Protein AF-A0AA46V1D2-F1 (afdb_monomer)

Radius of gyration: 18.8 Å; Cα contacts (8 Å, |Δi|>4): 346; chains: 1; bounding box: 54×49×56 Å

Sequence (210 aa):
MRVHHLNCGSLRKIPPLGGERPGGAEAGGLPDFPGARVHVHPAEYRAVTGPADPHHRHSLDRFLPAHRAHGPLLTPAVADGSAEWFGFPGMARVPGLACEVLLVPLPGHSAGPAGVAVRGGDGRWLLHAGGAYRYHGETERAPPSAHPAFAPVQPGAQTGAEAVRATRERLRALRRVHGDRVTVFSAHAPWEWARLTTPTPLPAPAHPGD

Nearest PDB structures (foldseek):
  3dhb-assembly1_A  TM=7.090E-01  e=2.270E-05  Bacillus thuringiensis serovar kurstaki
  4j5h-assembly1_A  TM=7.086E-01  e=2.413E-05  Bacillus thuringiensis
  5eht-assembly1_A  TM=7.008E-01  e=3.278E-05  Bacillus thuringiensis
  5eh9-assembly1_A  TM=6.524E-01  e=2.566E-05  Bacillus thuringiensis serovar kurstaki
  2btn-assembly1_A  TM=6.582E-01  e=6.833E-05  Bacillus thuringiensis

Structure (mmCIF, N/CA/C/O backbone):
data_AF-A0AA46V1D2-F1
#
_entry.id   AF-A0AA46V1D2-F1
#
loop_
_atom_site.group_PDB
_atom_site.id
_atom_site.type_symbol
_atom_site.label_atom_id
_atom_site.label_alt_id
_atom_site.label_comp_id
_atom_site.label_asym_id
_atom_site.label_entity_id
_atom_site.label_seq_id
_atom_site.pdbx_PDB_ins_code
_atom_site.Cartn_x
_atom_site.Cartn_y
_atom_site.Cartn_z
_atom_site.occupancy
_atom_site.B_iso_or_equiv
_atom_site.auth_seq_id
_atom_site.auth_comp_id
_atom_site.auth_asym_id
_atom_site.auth_atom_id
_atom_site.pdbx_PDB_model_num
ATOM 1 N N . MET A 1 1 ? -13.931 -10.199 -9.688 1.00 28.89 1 MET A N 1
ATOM 2 C CA . MET A 1 1 ? -13.084 -10.236 -8.474 1.00 28.89 1 MET A CA 1
ATOM 3 C C . MET A 1 1 ? -11.940 -9.244 -8.661 1.00 28.89 1 MET A C 1
ATOM 5 O O . MET A 1 1 ? -11.425 -9.169 -9.769 1.00 28.89 1 MET A O 1
ATOM 9 N N . ARG A 1 2 ? -11.620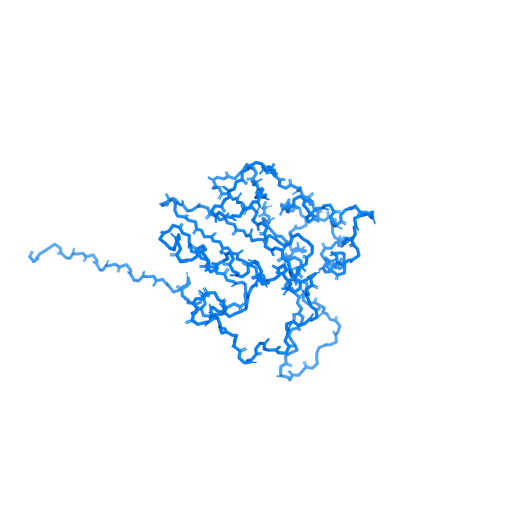 -8.407 -7.667 1.00 30.52 2 ARG A N 1
ATOM 10 C CA . ARG A 1 2 ? -10.623 -7.326 -7.787 1.00 30.52 2 ARG A CA 1
ATOM 11 C C . ARG A 1 2 ? -9.556 -7.542 -6.708 1.00 30.52 2 ARG A C 1
ATOM 13 O O . ARG A 1 2 ? -9.901 -7.626 -5.535 1.00 30.52 2 ARG A O 1
ATOM 20 N N . VAL A 1 3 ? -8.294 -7.693 -7.104 1.00 32.47 3 VAL A N 1
ATOM 21 C CA . VAL A 1 3 ? -7.159 -7.841 -6.179 1.00 32.47 3 VAL A CA 1
ATOM 22 C C . VAL A 1 3 ? -6.484 -6.482 -6.098 1.00 32.47 3 VAL A C 1
ATOM 24 O O . VAL A 1 3 ? -5.955 -5.981 -7.082 1.00 32.47 3 VAL A O 1
ATOM 27 N N . HIS A 1 4 ? -6.584 -5.831 -4.944 1.00 36.56 4 HIS A N 1
ATOM 28 C CA . HIS A 1 4 ? -6.368 -4.386 -4.850 1.00 36.56 4 HIS A CA 1
ATOM 29 C C . HIS A 1 4 ? -4.921 -3.952 -4.623 1.00 36.56 4 HIS A C 1
ATOM 31 O O . HIS A 1 4 ? -4.668 -2.751 -4.620 1.00 36.56 4 HIS A O 1
ATOM 37 N N . HIS A 1 5 ? -3.980 -4.882 -4.439 1.00 41.69 5 HIS A N 1
ATOM 38 C CA . HIS A 1 5 ? -2.586 -4.516 -4.229 1.00 41.69 5 HIS A CA 1
ATOM 39 C C . HIS A 1 5 ? -1.619 -5.671 -4.493 1.00 41.69 5 HIS A C 1
ATOM 41 O O . HIS A 1 5 ? -1.872 -6.813 -4.106 1.00 41.69 5 HIS A O 1
ATOM 47 N N . LEU A 1 6 ? -0.478 -5.334 -5.088 1.00 43.16 6 LEU A N 1
ATOM 48 C CA . LEU A 1 6 ? 0.678 -6.201 -5.269 1.00 43.16 6 LEU A CA 1
ATOM 49 C C . LEU A 1 6 ? 1.790 -5.644 -4.375 1.00 43.16 6 LEU A C 1
ATOM 51 O O . LEU A 1 6 ? 2.451 -4.682 -4.729 1.00 43.16 6 LEU A O 1
ATOM 55 N N . ASN A 1 7 ? 2.011 -6.226 -3.194 1.00 44.31 7 ASN A N 1
ATOM 56 C CA . ASN A 1 7 ? 3.231 -5.926 -2.442 1.00 44.31 7 ASN A CA 1
ATOM 57 C C . ASN A 1 7 ? 4.361 -6.811 -2.985 1.00 44.31 7 ASN A C 1
ATOM 59 O O . ASN A 1 7 ? 4.709 -7.829 -2.383 1.00 44.31 7 ASN A O 1
ATOM 63 N N . CYS A 1 8 ? 4.922 -6.435 -4.135 1.00 38.28 8 CYS A N 1
ATOM 64 C CA . CYS A 1 8 ? 6.006 -7.181 -4.783 1.00 38.28 8 CYS A CA 1
ATOM 65 C C . CYS A 1 8 ? 7.280 -7.244 -3.912 1.00 38.28 8 CYS A C 1
ATOM 67 O O . CYS A 1 8 ? 8.163 -8.064 -4.140 1.00 38.28 8 CYS A O 1
ATOM 69 N N . GLY A 1 9 ? 7.408 -6.387 -2.890 1.00 36.50 9 GLY A N 1
ATOM 70 C CA . GLY A 1 9 ? 8.624 -6.255 -2.084 1.00 36.50 9 GLY A CA 1
ATOM 71 C C . GLY A 1 9 ? 8.804 -7.283 -0.960 1.00 36.50 9 GLY A C 1
ATOM 72 O O . GLY A 1 9 ? 9.943 -7.521 -0.553 1.00 36.50 9 GLY A O 1
ATOM 73 N N . SER A 1 10 ? 7.725 -7.894 -0.466 1.00 38.94 10 SER A N 1
ATOM 74 C CA . SER A 1 10 ? 7.717 -8.564 0.848 1.00 38.94 10 SER A CA 1
ATOM 75 C C . SER A 1 10 ? 7.785 -10.096 0.832 1.00 38.94 10 SER A C 1
ATOM 77 O O . SER A 1 10 ? 7.870 -10.702 1.901 1.00 38.94 10 SER A O 1
ATOM 79 N N . LEU A 1 11 ? 7.770 -10.745 -0.333 1.00 36.56 11 LEU A N 1
ATOM 80 C CA . LEU A 1 11 ? 7.748 -12.207 -0.419 1.00 36.56 11 LEU A CA 1
ATOM 81 C C . LEU A 1 11 ? 9.155 -12.753 -0.673 1.00 36.56 11 LEU A C 1
ATOM 83 O O . LEU A 1 11 ? 9.611 -12.867 -1.808 1.00 36.56 11 LEU A O 1
ATOM 87 N N . ARG A 1 12 ? 9.860 -13.086 0.411 1.00 35.25 12 ARG A N 1
ATOM 88 C CA . ARG A 1 12 ? 11.036 -13.963 0.366 1.00 35.25 12 ARG A CA 1
ATOM 89 C C . ARG A 1 12 ? 10.782 -15.194 1.226 1.00 35.25 12 ARG A C 1
ATOM 91 O O . ARG A 1 12 ? 10.139 -15.106 2.268 1.00 35.25 12 ARG A O 1
ATOM 98 N N . LYS A 1 13 ? 11.330 -16.319 0.770 1.00 31.16 13 LYS A N 1
ATOM 99 C CA . LYS A 1 13 ? 11.338 -17.617 1.449 1.00 31.16 13 LYS A CA 1
ATOM 100 C C . LYS A 1 13 ? 11.923 -17.448 2.860 1.00 31.16 13 LYS A C 1
ATOM 102 O O . LYS A 1 13 ? 13.069 -17.021 2.990 1.00 31.16 13 LYS A O 1
ATOM 107 N N . ILE A 1 14 ? 11.159 -17.781 3.898 1.00 30.30 14 ILE A N 1
ATOM 108 C CA . ILE A 1 14 ? 11.729 -18.135 5.202 1.00 30.30 14 ILE A CA 1
ATOM 109 C C . ILE A 1 14 ? 12.032 -19.633 5.089 1.00 30.30 14 ILE A C 1
ATOM 111 O O . ILE A 1 14 ? 11.097 -20.396 4.841 1.00 30.30 14 ILE A O 1
ATOM 115 N N . PRO A 1 15 ? 13.300 -20.077 5.167 1.00 29.95 15 PRO A N 1
ATOM 116 C CA . PRO A 1 15 ? 13.594 -21.503 5.178 1.00 29.95 15 PRO A CA 1
ATOM 117 C C . PRO A 1 15 ? 12.858 -22.144 6.364 1.00 29.95 15 PRO A C 1
ATOM 119 O O . PRO A 1 15 ? 12.985 -21.628 7.479 1.00 29.95 15 PRO A O 1
ATOM 122 N N . PRO A 1 16 ? 12.078 -23.220 6.166 1.00 31.58 16 PRO A N 1
ATOM 123 C CA . PRO A 1 16 ? 11.542 -23.963 7.294 1.00 31.58 16 PRO A CA 1
ATOM 124 C C . PRO A 1 16 ? 12.708 -24.517 8.118 1.00 31.58 16 PRO A C 1
ATOM 126 O O . PRO A 1 16 ? 13.713 -24.976 7.570 1.00 31.58 16 PRO A O 1
ATOM 129 N N . LEU A 1 17 ? 12.577 -24.470 9.444 1.00 37.69 17 LEU A N 1
ATOM 130 C CA . LEU A 1 17 ? 13.450 -25.225 10.335 1.00 37.69 17 LEU A CA 1
ATOM 131 C C . LEU A 1 17 ? 13.136 -26.715 10.130 1.00 37.69 17 LEU A C 1
ATOM 133 O O . LEU A 1 17 ? 12.226 -27.252 10.752 1.00 37.69 17 LEU A O 1
ATOM 137 N N . GLY A 1 18 ? 13.876 -27.346 9.217 1.00 36.91 18 GLY A N 1
ATOM 138 C CA . GLY A 1 18 ? 13.834 -28.782 8.945 1.00 36.91 18 GLY A CA 1
ATOM 139 C C . GLY A 1 18 ? 12.990 -29.166 7.726 1.00 36.91 18 GLY A C 1
ATOM 140 O O . GLY A 1 18 ? 11.769 -29.040 7.735 1.00 36.91 18 GLY A O 1
ATOM 141 N N . GLY A 1 19 ? 13.657 -29.700 6.698 1.00 33.47 19 GLY A N 1
ATOM 142 C CA . GLY A 1 19 ? 13.034 -30.428 5.588 1.00 33.47 19 GLY A CA 1
ATOM 143 C C . GLY A 1 19 ? 13.110 -29.711 4.242 1.00 33.47 19 GLY A C 1
ATOM 144 O O . GLY A 1 19 ? 12.379 -28.756 3.979 1.00 33.47 19 GLY A O 1
ATOM 145 N N . GLU A 1 20 ? 13.987 -30.199 3.366 1.00 32.47 20 GLU A N 1
ATOM 146 C CA . GLU A 1 20 ? 14.084 -29.772 1.973 1.00 32.47 20 GLU A CA 1
ATOM 147 C C . GLU A 1 20 ? 12.794 -30.100 1.199 1.00 32.47 20 GLU A C 1
ATOM 149 O O . GLU A 1 20 ? 12.338 -31.241 1.176 1.00 32.47 20 GLU A O 1
ATOM 154 N N . ARG A 1 21 ? 12.231 -29.105 0.500 1.00 34.50 21 ARG A N 1
ATOM 155 C CA . ARG A 1 21 ? 11.436 -29.341 -0.716 1.00 34.50 21 ARG A CA 1
ATOM 156 C C . ARG A 1 21 ? 12.235 -28.821 -1.914 1.00 34.50 21 ARG A C 1
ATOM 158 O O . ARG A 1 21 ? 12.664 -27.659 -1.868 1.00 34.50 21 ARG A O 1
ATOM 165 N N . PRO A 1 22 ? 12.412 -29.605 -2.991 1.00 35.69 22 PRO A N 1
ATOM 166 C CA . PRO A 1 22 ? 13.057 -29.113 -4.196 1.00 35.69 22 PRO A CA 1
ATOM 167 C C . PRO A 1 22 ? 12.134 -28.106 -4.902 1.00 35.69 22 PRO A C 1
ATOM 169 O O . PRO A 1 22 ? 10.948 -28.354 -5.087 1.00 35.69 22 PRO A O 1
ATOM 172 N N . GLY A 1 23 ? 12.693 -26.949 -5.269 1.00 35.88 23 GLY A N 1
ATOM 173 C CA . GLY A 1 23 ? 12.225 -26.117 -6.385 1.00 35.88 23 GLY A CA 1
ATOM 174 C C . GLY A 1 23 ? 10.761 -25.659 -6.396 1.00 35.88 23 GLY A C 1
ATOM 175 O O . GLY A 1 23 ? 10.010 -26.031 -7.286 1.00 35.88 23 GLY A O 1
ATOM 176 N N . GLY A 1 24 ? 10.371 -24.760 -5.494 1.00 32.34 24 GLY A N 1
ATOM 177 C CA . GLY A 1 24 ? 9.136 -23.987 -5.641 1.00 32.34 24 GLY A CA 1
ATOM 178 C C . GLY A 1 24 ? 9.201 -22.724 -4.798 1.00 32.34 24 GLY A C 1
ATOM 179 O O . GLY A 1 24 ? 9.289 -22.797 -3.572 1.00 32.34 24 GLY A O 1
ATOM 180 N N . ALA A 1 25 ? 9.232 -21.554 -5.432 1.00 37.84 25 ALA A N 1
ATOM 181 C CA . ALA A 1 25 ? 8.833 -20.339 -4.741 1.00 37.84 25 ALA A CA 1
ATOM 182 C C . ALA A 1 25 ? 7.329 -20.478 -4.485 1.00 37.84 25 ALA A C 1
ATOM 184 O O . ALA A 1 25 ? 6.582 -20.666 -5.443 1.00 37.84 25 A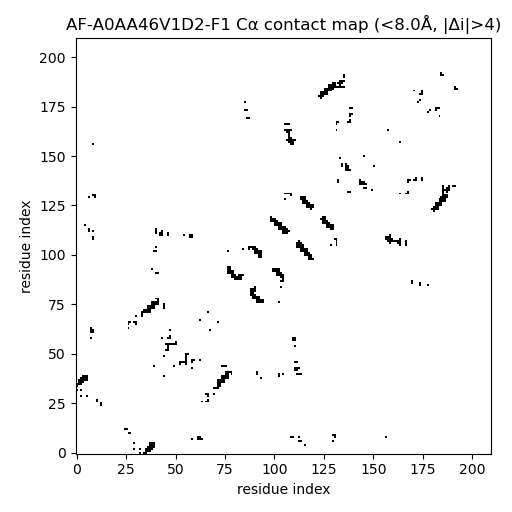LA A O 1
ATOM 185 N N . GLU A 1 26 ? 6.876 -20.413 -3.232 1.00 38.78 26 GLU A N 1
ATOM 186 C CA . GLU A 1 26 ? 5.466 -20.123 -2.962 1.00 38.78 26 GLU A CA 1
ATOM 187 C C . GLU A 1 26 ? 5.218 -18.714 -3.508 1.00 38.78 26 GLU A C 1
ATOM 189 O O . GLU A 1 26 ? 5.539 -17.697 -2.891 1.00 38.78 26 GLU A O 1
ATOM 194 N N . ALA A 1 27 ? 4.779 -18.665 -4.764 1.00 48.62 27 ALA A N 1
ATOM 195 C CA . ALA A 1 27 ? 4.352 -17.450 -5.414 1.00 48.62 27 ALA A CA 1
ATOM 196 C C . ALA A 1 27 ? 3.167 -16.936 -4.593 1.00 48.62 27 ALA A C 1
ATOM 198 O O . ALA A 1 27 ? 2.189 -17.654 -4.424 1.00 48.62 27 ALA A O 1
ATOM 199 N N . GLY A 1 28 ? 3.250 -15.719 -4.043 1.00 61.94 28 GLY A N 1
ATOM 200 C CA . GLY A 1 28 ? 2.082 -15.098 -3.399 1.00 61.94 28 GLY A CA 1
ATOM 201 C C . GLY A 1 28 ? 0.846 -15.158 -4.307 1.00 61.94 28 GLY A C 1
ATOM 202 O O . GLY A 1 28 ? 1.009 -15.252 -5.518 1.00 61.94 28 GLY A O 1
ATOM 203 N N . GLY A 1 29 ? -0.364 -15.082 -3.753 1.00 80.62 29 GLY A N 1
ATOM 204 C CA . GLY A 1 29 ? -1.616 -15.475 -4.431 1.00 80.62 29 GLY A CA 1
ATOM 205 C C . GLY A 1 29 ? -2.085 -14.653 -5.643 1.00 80.62 29 GLY A C 1
ATOM 206 O O . GLY A 1 29 ? -3.253 -14.716 -5.997 1.00 80.62 29 GLY A O 1
ATOM 207 N N . LEU A 1 30 ? -1.228 -13.859 -6.296 1.00 82.31 30 LEU A N 1
ATOM 208 C CA . LEU A 1 30 ? -1.595 -13.176 -7.542 1.00 82.31 30 LEU A CA 1
ATOM 209 C C . LEU A 1 30 ? -2.009 -14.149 -8.670 1.00 82.31 30 LEU A C 1
ATOM 211 O O . LEU A 1 30 ? -3.019 -13.872 -9.315 1.00 82.31 30 LEU A O 1
ATOM 215 N N . PRO A 1 31 ? -1.295 -15.269 -8.926 1.00 87.06 31 PRO A N 1
ATOM 216 C CA . PRO A 1 31 ? -1.660 -16.214 -9.984 1.00 87.06 31 PRO A CA 1
ATOM 217 C C . PRO A 1 31 ? -3.037 -16.857 -9.805 1.00 87.06 31 PRO A C 1
ATOM 219 O O . PRO A 1 31 ? -3.613 -17.305 -10.791 1.00 87.06 31 PRO A O 1
ATOM 222 N N . ASP A 1 32 ? -3.584 -16.851 -8.587 1.00 87.12 32 ASP A N 1
ATOM 223 C CA . ASP A 1 32 ? -4.920 -17.377 -8.292 1.00 87.12 32 ASP A CA 1
ATOM 224 C C . ASP A 1 32 ? -6.040 -16.488 -8.873 1.00 87.12 32 ASP A C 1
ATOM 226 O O . ASP A 1 32 ? -7.202 -16.893 -8.928 1.00 87.12 32 ASP A O 1
ATOM 230 N N . PHE A 1 33 ? -5.708 -15.277 -9.346 1.00 85.94 33 PHE A N 1
ATOM 231 C CA . PHE A 1 33 ? -6.664 -14.297 -9.869 1.00 85.94 33 PHE A CA 1
ATOM 232 C C . PHE A 1 33 ? -6.268 -13.746 -11.251 1.00 85.94 33 PHE A C 1
ATOM 234 O O . PHE A 1 33 ? -6.111 -12.533 -11.409 1.00 85.94 33 PHE A O 1
ATOM 241 N N . PRO A 1 34 ? -6.172 -14.587 -12.296 1.00 87.12 34 PRO A N 1
ATOM 242 C CA . PRO A 1 34 ? -5.606 -14.181 -13.583 1.00 87.12 34 PRO A CA 1
ATOM 243 C C . PRO A 1 34 ? -6.419 -13.101 -14.317 1.00 87.12 34 PRO A C 1
ATOM 245 O O . PRO A 1 34 ? -5.865 -12.323 -15.086 1.00 87.12 34 PRO A O 1
ATOM 248 N N . GLY A 1 35 ? -7.729 -13.017 -14.064 1.00 86.50 35 GLY A N 1
ATOM 249 C CA . GLY A 1 35 ? -8.607 -11.983 -14.627 1.00 86.50 35 GLY A CA 1
ATOM 250 C C . GLY A 1 35 ? -8.756 -10.728 -13.760 1.00 86.50 35 GLY A C 1
ATOM 251 O O . GLY A 1 35 ? -9.582 -9.866 -14.068 1.00 86.50 35 GLY A O 1
ATOM 252 N N . ALA A 1 36 ? -8.043 -10.628 -12.634 1.00 88.12 36 ALA A N 1
ATOM 253 C CA . ALA A 1 36 ? -8.177 -9.483 -11.748 1.00 88.12 36 ALA A CA 1
ATOM 254 C C . ALA A 1 36 ? -7.465 -8.248 -12.305 1.00 88.12 36 ALA A C 1
ATOM 256 O O . ALA A 1 36 ? -6.337 -8.297 -12.793 1.00 88.12 36 ALA A O 1
ATOM 257 N N . ARG A 1 37 ? -8.117 -7.097 -12.135 1.00 90.06 37 ARG A N 1
ATOM 258 C CA . ARG A 1 37 ? -7.443 -5.806 -12.225 1.00 90.06 37 ARG A CA 1
ATOM 259 C C . ARG A 1 37 ? -6.637 -5.581 -10.954 1.00 90.06 37 ARG A C 1
ATOM 261 O O . ARG A 1 37 ? -7.221 -5.600 -9.869 1.00 90.06 37 ARG A O 1
ATOM 268 N N . VAL A 1 38 ? -5.344 -5.318 -11.111 1.00 90.12 38 VAL A N 1
ATOM 269 C CA . VAL A 1 38 ? -4.432 -5.011 -10.010 1.00 90.12 38 VAL A CA 1
ATOM 270 C C . VAL A 1 38 ? -4.125 -3.528 -10.023 1.00 90.12 38 VAL A C 1
ATOM 272 O O . VAL A 1 38 ? -3.484 -3.027 -10.945 1.00 90.12 38 VAL A O 1
ATOM 275 N N . HIS A 1 39 ? -4.567 -2.821 -8.991 1.00 91.50 39 HIS A N 1
ATOM 276 C CA . HIS A 1 39 ? -4.217 -1.418 -8.835 1.00 91.50 39 HIS A CA 1
ATOM 277 C C . HIS A 1 39 ? -2.853 -1.278 -8.163 1.00 91.50 39 HIS A C 1
ATOM 279 O O . HIS A 1 39 ? -2.603 -1.890 -7.126 1.00 91.50 39 HIS A O 1
ATOM 285 N N . VAL A 1 40 ? -1.979 -0.471 -8.759 1.00 90.31 40 VAL A N 1
ATOM 286 C CA . VAL A 1 40 ? -0.632 -0.198 -8.242 1.00 90.31 40 VAL A CA 1
ATOM 287 C C . VAL A 1 40 ? -0.368 1.302 -8.244 1.00 90.31 40 VAL A C 1
ATOM 289 O O . VAL A 1 40 ? -1.004 2.063 -8.982 1.00 90.31 40 VAL A O 1
ATOM 292 N N . HIS A 1 41 ? 0.560 1.754 -7.407 1.00 91.06 41 HIS A N 1
ATOM 293 C CA . HIS A 1 41 ? 0.915 3.167 -7.373 1.00 91.06 41 HIS A CA 1
ATOM 294 C C . HIS A 1 41 ? 1.570 3.575 -8.710 1.00 91.06 41 HIS A C 1
ATOM 296 O O . HIS A 1 41 ? 2.334 2.781 -9.262 1.00 91.06 41 HIS A O 1
ATOM 302 N N . PRO A 1 42 ? 1.347 4.790 -9.255 1.00 90.81 42 PRO A N 1
ATOM 303 C CA . PRO A 1 42 ? 1.921 5.180 -10.549 1.00 90.81 42 PRO A CA 1
ATOM 304 C C . PRO A 1 42 ? 3.443 5.049 -10.649 1.00 90.81 42 PRO A C 1
ATOM 306 O O . PRO A 1 42 ? 3.957 4.709 -11.712 1.00 90.81 42 PRO A O 1
ATOM 309 N N . ALA A 1 43 ? 4.169 5.278 -9.551 1.00 87.75 43 ALA A N 1
ATOM 310 C CA . ALA A 1 43 ? 5.615 5.055 -9.514 1.00 87.75 43 ALA A CA 1
ATOM 311 C C . ALA A 1 43 ? 5.985 3.564 -9.637 1.00 87.75 43 ALA A C 1
ATOM 313 O O . ALA A 1 43 ? 6.920 3.229 -10.355 1.00 87.75 43 ALA A O 1
ATOM 314 N N . GLU A 1 44 ? 5.234 2.667 -8.990 1.00 86.69 44 GLU A N 1
ATOM 315 C CA . GLU A 1 44 ? 5.451 1.219 -9.099 1.00 86.69 44 GLU A CA 1
ATOM 316 C C . GLU A 1 44 ? 5.084 0.712 -10.497 1.00 86.69 44 GLU A C 1
ATOM 318 O O . GLU A 1 44 ? 5.833 -0.066 -11.082 1.00 86.69 44 GLU A O 1
ATOM 323 N N . TYR A 1 45 ? 3.988 1.222 -11.075 1.00 91.00 45 TYR A N 1
ATOM 324 C CA . TYR A 1 45 ? 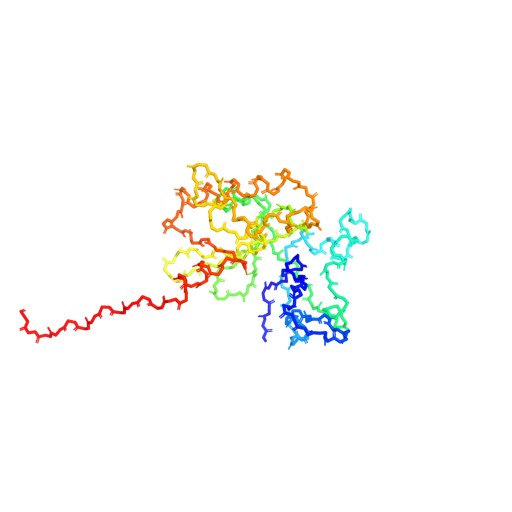3.611 0.934 -12.459 1.00 91.00 45 TYR A CA 1
ATOM 325 C C . TYR A 1 45 ? 4.758 1.263 -13.419 1.00 91.00 45 TYR A C 1
ATOM 327 O O . TYR A 1 45 ? 5.206 0.389 -14.152 1.00 91.00 45 TYR A O 1
ATOM 335 N N . ARG A 1 46 ? 5.285 2.496 -13.360 1.00 91.06 46 ARG A N 1
ATOM 336 C CA . ARG A 1 46 ? 6.403 2.945 -14.206 1.00 91.06 46 ARG A CA 1
ATOM 337 C C . ARG A 1 46 ? 7.649 2.090 -14.014 1.00 91.06 46 ARG A C 1
ATOM 339 O O . ARG A 1 46 ? 8.232 1.667 -15.008 1.00 91.06 46 ARG A O 1
ATOM 346 N N . ALA A 1 47 ? 8.002 1.774 -12.768 1.00 87.56 47 ALA A N 1
ATOM 347 C CA . ALA A 1 47 ? 9.140 0.913 -12.488 1.00 87.56 47 ALA A CA 1
ATOM 348 C C . ALA A 1 47 ? 8.942 -0.493 -13.082 1.00 87.56 47 ALA A C 1
ATOM 350 O O . ALA A 1 47 ? 9.868 -1.072 -13.631 1.00 87.56 47 ALA A O 1
ATOM 351 N N . VAL A 1 48 ? 7.737 -1.060 -13.055 1.00 88.06 48 VAL A N 1
ATOM 352 C CA . VAL A 1 48 ? 7.495 -2.396 -13.625 1.00 88.06 48 VAL A CA 1
ATOM 353 C C . VAL A 1 48 ? 7.395 -2.381 -15.154 1.00 88.06 48 VAL A C 1
ATOM 355 O O . VAL A 1 48 ? 7.891 -3.305 -15.795 1.00 88.06 48 VAL A O 1
ATOM 358 N N . THR A 1 49 ? 6.775 -1.367 -15.760 1.00 90.62 49 THR A N 1
ATOM 359 C CA . THR A 1 49 ? 6.440 -1.377 -17.195 1.00 90.62 49 THR A CA 1
ATOM 360 C C . THR A 1 49 ? 7.400 -0.586 -18.078 1.00 90.62 49 THR A C 1
ATOM 362 O O . THR A 1 49 ? 7.363 -0.757 -19.292 1.00 90.62 49 THR A O 1
ATOM 365 N N . GLY A 1 50 ? 8.214 0.307 -17.511 1.00 91.38 50 GLY A N 1
ATOM 366 C CA . GLY A 1 50 ? 9.102 1.203 -18.249 1.00 91.38 50 GLY A CA 1
ATOM 367 C C . GLY A 1 50 ? 10.564 0.756 -18.195 1.00 91.38 50 GLY A C 1
ATOM 368 O O . GLY A 1 50 ? 11.206 0.986 -17.176 1.00 91.38 50 GLY A O 1
ATOM 369 N N . PRO A 1 51 ? 11.148 0.216 -19.284 1.00 91.94 51 PRO A N 1
ATOM 370 C CA . PRO A 1 51 ? 12.541 -0.245 -19.289 1.00 91.94 51 PRO A CA 1
ATOM 371 C C . PRO A 1 51 ? 13.588 0.841 -19.013 1.00 91.94 51 PRO A C 1
ATOM 373 O O . PRO A 1 51 ? 14.699 0.528 -18.596 1.00 91.94 51 PRO A O 1
ATOM 376 N N . ALA A 1 52 ? 13.233 2.106 -19.254 1.00 92.56 52 ALA A N 1
ATOM 377 C CA . ALA A 1 52 ? 14.078 3.268 -18.989 1.00 92.56 52 ALA A CA 1
ATOM 378 C C . ALA A 1 52 ? 14.001 3.768 -17.534 1.00 92.56 52 ALA A C 1
ATOM 380 O O . ALA A 1 52 ? 14.760 4.662 -17.162 1.00 92.56 52 ALA A O 1
ATOM 381 N N . ASP A 1 53 ? 13.086 3.239 -16.714 1.00 89.06 53 ASP A N 1
ATOM 382 C CA . ASP A 1 53 ? 12.992 3.629 -15.309 1.00 89.06 53 ASP A CA 1
ATOM 383 C C . ASP A 1 53 ? 14.242 3.137 -14.549 1.00 89.06 53 ASP A C 1
ATOM 385 O O . ASP A 1 53 ? 14.601 1.958 -14.665 1.00 89.06 53 ASP A O 1
ATOM 389 N N . PRO A 1 54 ? 14.911 3.989 -13.746 1.00 85.56 54 PRO A N 1
ATOM 390 C CA . PRO A 1 54 ? 16.116 3.603 -13.005 1.00 85.56 54 PRO A CA 1
ATOM 391 C C . PRO A 1 54 ? 15.921 2.386 -12.096 1.00 85.56 54 PRO A C 1
ATOM 393 O O . PRO A 1 54 ? 16.873 1.670 -11.783 1.00 85.56 54 PRO A O 1
ATOM 396 N N . HIS A 1 55 ? 14.687 2.136 -11.666 1.00 82.62 55 HIS A N 1
ATOM 397 C CA . HIS A 1 55 ? 14.351 1.031 -10.790 1.00 82.62 55 HIS A CA 1
ATOM 398 C C . HIS A 1 55 ? 13.789 -0.190 -11.517 1.00 82.62 55 HIS A C 1
ATOM 400 O O . HIS A 1 55 ? 13.433 -1.166 -10.855 1.00 82.62 55 HIS A O 1
ATOM 406 N N . HIS A 1 56 ? 13.748 -0.183 -12.851 1.00 86.88 56 HIS A N 1
ATOM 407 C CA . HIS A 1 56 ? 13.067 -1.215 -13.622 1.00 86.88 56 HIS A CA 1
ATOM 408 C C . HIS A 1 56 ? 13.538 -2.632 -13.309 1.00 86.88 56 HIS A C 1
ATOM 410 O O . HIS A 1 56 ? 12.744 -3.500 -12.944 1.00 86.88 56 HIS A O 1
ATOM 416 N N . ARG A 1 57 ? 14.857 -2.848 -13.360 1.00 84.50 57 ARG A N 1
ATOM 417 C CA . ARG A 1 57 ? 15.466 -4.137 -13.005 1.00 84.50 57 ARG A CA 1
ATOM 418 C C . ARG A 1 57 ? 15.121 -4.557 -11.576 1.00 84.50 57 ARG A C 1
ATOM 420 O O . ARG A 1 57 ? 14.656 -5.670 -11.365 1.00 84.50 57 ARG A O 1
ATOM 427 N N . HIS A 1 58 ? 15.267 -3.644 -10.615 1.00 79.88 58 HIS A N 1
ATOM 428 C CA . HIS A 1 58 ? 14.985 -3.928 -9.206 1.00 79.88 58 HIS A CA 1
ATOM 429 C C . HIS A 1 58 ? 13.521 -4.330 -8.965 1.00 79.88 58 HIS A C 1
ATOM 431 O O . HIS A 1 58 ? 13.248 -5.239 -8.180 1.00 79.88 58 HIS A O 1
ATOM 437 N N . SER A 1 59 ? 12.577 -3.658 -9.626 1.00 82.31 59 SER A N 1
ATOM 438 C CA . SER A 1 59 ? 11.153 -3.978 -9.525 1.00 82.31 59 SER A CA 1
ATOM 439 C C . SER A 1 59 ? 10.816 -5.303 -10.210 1.00 82.31 59 SER A C 1
ATOM 441 O O . SER A 1 59 ? 10.079 -6.106 -9.639 1.00 82.31 59 SER A O 1
ATOM 443 N N . LEU A 1 60 ? 11.395 -5.590 -11.381 1.00 82.94 60 LEU A N 1
ATOM 444 C CA . LEU A 1 60 ? 11.182 -6.862 -12.081 1.00 82.94 60 LEU A CA 1
ATOM 445 C C . LEU A 1 60 ? 11.758 -8.078 -11.347 1.00 82.94 60 LEU A C 1
ATOM 447 O O . LEU A 1 60 ? 11.130 -9.136 -11.375 1.00 82.94 60 LEU A O 1
ATOM 451 N N . ASP A 1 61 ? 12.900 -7.946 -10.670 1.00 81.12 61 ASP A N 1
ATOM 452 C CA . ASP A 1 61 ? 13.494 -9.030 -9.868 1.00 81.12 61 ASP A CA 1
ATOM 453 C C . ASP A 1 61 ? 12.581 -9.457 -8.708 1.00 81.12 61 ASP A C 1
ATOM 455 O O . ASP A 1 61 ? 12.610 -10.598 -8.243 1.00 81.12 61 ASP A O 1
ATOM 459 N N . ARG A 1 62 ? 11.746 -8.528 -8.239 1.00 78.38 62 ARG A N 1
ATOM 460 C CA . ARG A 1 62 ? 10.796 -8.722 -7.141 1.00 78.38 62 ARG A CA 1
ATOM 461 C C . ARG A 1 62 ? 9.398 -9.095 -7.622 1.00 78.38 62 ARG A C 1
ATOM 463 O O . ARG A 1 62 ? 8.668 -9.782 -6.911 1.00 78.38 62 ARG A O 1
ATOM 470 N N . PHE A 1 63 ? 9.033 -8.694 -8.836 1.00 82.69 63 PHE A N 1
ATOM 471 C CA . PHE A 1 63 ? 7.819 -9.148 -9.494 1.00 82.69 63 PHE A CA 1
ATOM 472 C C . PHE A 1 63 ? 8.051 -10.540 -10.094 1.00 82.69 63 PHE A C 1
ATOM 474 O O . PHE A 1 63 ? 8.481 -10.699 -11.241 1.00 82.69 63 PHE A O 1
ATOM 481 N N . LEU A 1 64 ? 7.825 -11.567 -9.271 1.00 83.88 64 LEU A N 1
ATOM 482 C CA . LEU A 1 64 ? 8.217 -12.947 -9.561 1.00 83.88 64 LEU A CA 1
ATOM 483 C C . LEU A 1 64 ? 7.741 -13.418 -10.951 1.00 83.88 64 LEU A C 1
ATOM 485 O O . LEU A 1 64 ? 6.627 -13.086 -11.361 1.00 83.88 64 LEU A O 1
ATOM 489 N N . PRO A 1 65 ? 8.523 -14.244 -11.674 1.00 86.12 65 PRO A N 1
ATOM 490 C CA . PRO A 1 65 ? 8.108 -14.776 -12.975 1.00 86.12 65 PRO A CA 1
ATOM 491 C C . PRO A 1 65 ? 6.729 -15.453 -12.949 1.00 86.12 65 PRO A C 1
ATOM 493 O O . PRO A 1 65 ? 5.913 -15.203 -13.829 1.00 86.12 65 PRO A O 1
ATOM 496 N N . ALA A 1 66 ? 6.421 -16.221 -11.897 1.00 85.31 66 ALA A N 1
ATOM 497 C CA . ALA A 1 66 ? 5.111 -16.856 -11.718 1.00 85.31 66 ALA A CA 1
ATOM 498 C C . ALA A 1 66 ? 3.955 -15.844 -11.605 1.00 85.31 66 ALA A C 1
ATOM 500 O O . ALA A 1 66 ? 2.856 -16.093 -12.094 1.00 85.31 66 ALA A O 1
ATOM 501 N N . HIS A 1 67 ? 4.203 -14.676 -11.003 1.00 85.00 67 HIS A N 1
ATOM 502 C CA . HIS A 1 67 ? 3.225 -13.587 -10.918 1.00 85.00 67 HIS A CA 1
ATOM 503 C C . HIS A 1 67 ? 2.990 -12.920 -12.271 1.00 85.00 67 HIS A C 1
ATOM 505 O O . HIS A 1 67 ? 1.880 -12.495 -12.557 1.00 85.00 67 HIS A O 1
ATOM 511 N N . ARG A 1 68 ? 4.018 -12.857 -13.119 1.00 88.19 68 ARG A N 1
ATOM 512 C CA . ARG A 1 68 ? 3.934 -12.269 -14.461 1.00 88.19 68 ARG A CA 1
ATOM 5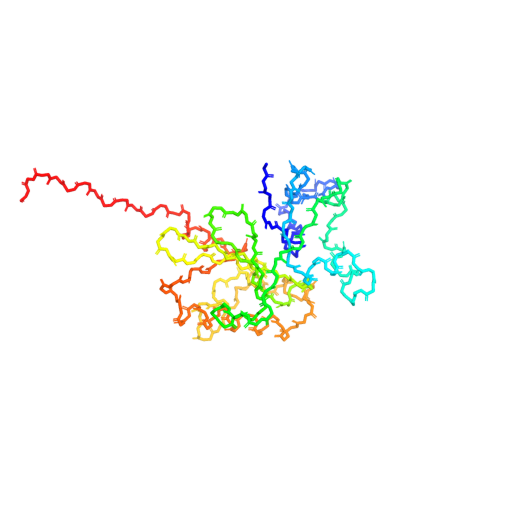13 C C . ARG A 1 68 ? 3.390 -13.219 -15.521 1.00 88.19 68 ARG A C 1
ATOM 515 O O . ARG A 1 68 ? 2.877 -12.744 -16.527 1.00 88.19 68 ARG A O 1
ATOM 522 N N . ALA A 1 69 ? 3.502 -14.528 -15.307 1.00 89.94 69 ALA A N 1
ATOM 523 C CA . ALA A 1 69 ? 3.242 -15.550 -16.320 1.00 89.94 69 ALA A CA 1
ATOM 524 C C . ALA A 1 69 ? 1.845 -15.465 -16.958 1.00 89.94 69 ALA A C 1
ATOM 526 O O . ALA A 1 69 ? 1.701 -15.750 -18.141 1.00 89.94 69 ALA A O 1
ATOM 527 N N . HIS A 1 70 ? 0.832 -15.043 -16.198 1.00 87.19 70 HIS A N 1
ATOM 528 C CA . HIS A 1 70 ? -0.545 -14.910 -16.681 1.00 87.19 70 HIS A CA 1
ATOM 529 C C . HIS A 1 70 ? -0.884 -13.506 -17.215 1.00 87.19 70 HIS A C 1
ATOM 531 O O . HIS A 1 70 ? -2.043 -13.239 -17.509 1.00 87.19 70 HIS A O 1
ATOM 537 N N . GLY A 1 71 ? 0.097 -12.602 -17.321 1.00 90.31 71 GLY A N 1
ATOM 538 C CA . GLY A 1 71 ? -0.102 -11.241 -17.826 1.00 90.31 71 GLY A CA 1
ATOM 539 C C . GLY A 1 71 ? -1.104 -10.421 -17.001 1.00 90.31 71 GLY A C 1
ATOM 540 O O . GLY A 1 71 ? -2.121 -9.999 -17.551 1.00 90.31 71 GLY A O 1
ATOM 541 N N . PRO A 1 72 ? -0.856 -10.186 -15.696 1.00 91.06 72 PRO A N 1
ATOM 542 C CA . PRO A 1 72 ? -1.799 -9.474 -14.836 1.00 91.06 72 PRO A CA 1
ATOM 543 C C . PRO A 1 72 ? -2.135 -8.084 -15.379 1.00 91.06 72 PRO A C 1
ATOM 545 O O . PRO A 1 72 ? -1.259 -7.338 -15.826 1.00 91.06 72 PRO A O 1
ATOM 548 N N . LEU A 1 73 ? -3.407 -7.697 -15.259 1.00 91.94 73 LEU A N 1
ATOM 549 C CA . LEU A 1 73 ? -3.884 -6.375 -15.657 1.00 91.94 73 LEU A CA 1
ATOM 550 C C . LEU A 1 73 ? -3.469 -5.320 -14.622 1.00 91.94 73 LEU A C 1
ATOM 552 O O . LEU A 1 73 ? -4.265 -4.898 -13.775 1.00 91.94 73 LEU A O 1
ATOM 556 N N . LEU A 1 74 ? -2.210 -4.888 -14.692 1.00 91.94 74 LEU A N 1
ATOM 557 C CA . LEU A 1 74 ? -1.696 -3.783 -13.889 1.00 91.94 74 LEU A CA 1
ATOM 558 C C . LEU A 1 74 ? -2.361 -2.474 -14.324 1.00 91.94 74 LEU A C 1
ATOM 560 O O . LEU A 1 74 ? -2.324 -2.095 -15.492 1.00 91.94 74 LEU A O 1
ATOM 564 N N . THR A 1 75 ? -2.975 -1.776 -13.377 1.00 92.56 75 THR A N 1
ATOM 565 C CA . THR A 1 75 ? -3.667 -0.506 -13.599 1.00 92.56 75 THR A CA 1
ATOM 566 C C . THR A 1 75 ? -3.112 0.543 -12.640 1.00 92.56 75 THR A C 1
ATOM 568 O O . THR A 1 75 ? -3.253 0.380 -11.425 1.00 92.56 75 THR A O 1
ATOM 571 N N . PRO A 1 76 ? -2.498 1.632 -13.131 1.00 92.62 76 PRO A N 1
ATOM 572 C CA . PRO A 1 76 ? -2.040 2.697 -12.254 1.00 92.62 76 PRO A CA 1
ATOM 573 C C . PRO A 1 76 ? -3.240 3.347 -11.553 1.00 92.62 76 PRO A C 1
ATOM 575 O O . PRO A 1 76 ? -4.262 3.647 -12.173 1.00 92.62 76 PRO A O 1
ATOM 578 N N . ALA A 1 77 ? -3.127 3.546 -10.243 1.00 92.56 77 ALA A N 1
ATOM 579 C CA . ALA A 1 77 ? -4.074 4.349 -9.479 1.00 92.56 77 ALA A CA 1
ATOM 580 C C . ALA A 1 77 ? -3.984 5.835 -9.876 1.00 92.56 77 ALA A C 1
ATOM 582 O O . ALA A 1 77 ? -3.015 6.278 -10.493 1.00 92.56 77 ALA A O 1
ATOM 583 N N . VAL A 1 78 ? -4.992 6.625 -9.510 1.00 92.50 78 VAL A N 1
ATOM 584 C CA . VAL A 1 78 ? -5.036 8.052 -9.848 1.00 92.50 78 VAL A CA 1
ATOM 585 C C . VAL A 1 78 ? -4.267 8.831 -8.787 1.00 92.50 78 VAL A C 1
ATOM 587 O O . VAL A 1 78 ? -4.775 9.045 -7.686 1.00 92.50 78 VAL A O 1
ATOM 590 N N . ALA A 1 79 ? -3.028 9.216 -9.095 1.00 87.81 79 ALA A N 1
ATOM 591 C CA . ALA A 1 79 ? -2.251 10.089 -8.222 1.00 87.81 79 ALA A CA 1
ATOM 592 C C . ALA A 1 79 ? -2.836 11.501 -8.207 1.00 87.81 79 ALA A C 1
ATOM 594 O O . ALA A 1 79 ? -3.171 12.060 -9.250 1.00 87.81 79 ALA A O 1
ATOM 595 N N . ASP A 1 80 ? -2.897 12.076 -7.014 1.00 80.88 80 ASP A N 1
ATOM 596 C CA . ASP A 1 80 ? -3.196 13.485 -6.807 1.00 80.88 80 ASP A CA 1
ATOM 597 C C . ASP A 1 80 ? -1.911 14.131 -6.291 1.00 80.88 80 ASP A C 1
ATOM 599 O O . ASP A 1 80 ? -1.575 14.032 -5.113 1.00 80.88 80 ASP A O 1
ATOM 603 N N . GLY A 1 81 ? -1.130 14.700 -7.214 1.00 69.62 81 GLY A N 1
ATOM 604 C CA . GLY A 1 81 ? 0.216 15.205 -6.926 1.00 69.62 81 GLY A CA 1
ATOM 605 C C . GLY A 1 81 ? 0.243 16.375 -5.940 1.00 69.62 81 GLY A C 1
ATOM 606 O O . GLY A 1 81 ? 1.288 16.645 -5.355 1.00 69.62 81 GLY A O 1
ATOM 607 N N . SER A 1 82 ? -0.896 17.044 -5.745 1.00 73.25 82 SER A N 1
ATOM 608 C CA . SER A 1 82 ? -1.070 18.136 -4.785 1.00 73.25 82 SER A CA 1
ATOM 609 C C . SER A 1 82 ? -1.623 17.684 -3.436 1.00 73.25 82 SER A C 1
ATOM 611 O O . SER A 1 82 ? -1.513 18.424 -2.460 1.00 73.25 82 SER A O 1
ATOM 613 N N . ALA A 1 83 ? -2.229 16.497 -3.361 1.00 77.88 83 ALA A N 1
ATOM 614 C CA . ALA A 1 83 ? -2.840 16.022 -2.132 1.00 77.88 83 ALA A CA 1
ATOM 615 C C . ALA A 1 83 ? -1.815 15.387 -1.192 1.00 77.88 83 ALA A C 1
ATOM 617 O O . ALA A 1 83 ? -1.026 14.508 -1.555 1.00 77.88 83 ALA A O 1
ATOM 618 N N . GLU A 1 84 ? -1.911 15.794 0.067 1.00 88.00 84 GLU A N 1
ATOM 619 C CA . GLU A 1 84 ? -1.254 15.143 1.184 1.00 88.00 84 GLU A CA 1
ATOM 620 C C . GLU A 1 84 ? -2.286 14.357 1.997 1.00 88.00 84 GLU A C 1
ATOM 622 O O . GLU A 1 84 ? -3.393 14.829 2.263 1.00 88.00 84 GLU A O 1
ATOM 627 N N . TRP A 1 85 ? -1.919 13.146 2.410 1.00 93.44 85 TRP A N 1
ATOM 628 C CA . TRP A 1 85 ? -2.712 12.323 3.314 1.00 93.44 85 TRP A CA 1
ATOM 629 C C . TRP A 1 85 ? -1.964 12.177 4.640 1.00 93.44 85 TRP A C 1
ATOM 631 O O . 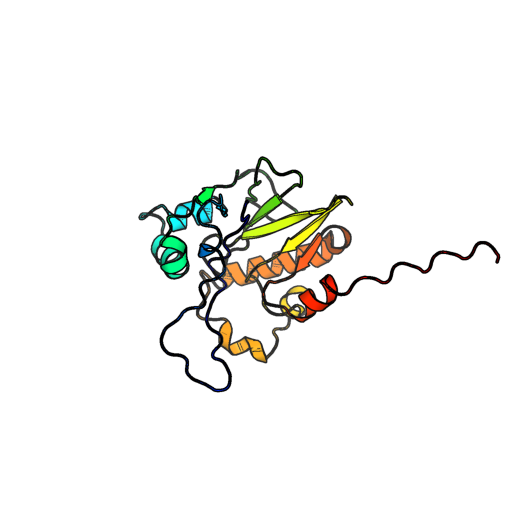TRP A 1 85 ? -0.992 11.434 4.720 1.00 93.44 85 TRP A O 1
ATOM 641 N N . PHE A 1 86 ? -2.388 12.912 5.673 1.00 94.25 86 PHE A N 1
ATOM 642 C CA . PHE A 1 86 ? -1.786 12.889 7.018 1.00 94.25 86 PHE A CA 1
ATOM 643 C C . PHE A 1 86 ? -0.240 12.984 7.030 1.00 94.25 86 PHE A C 1
ATOM 645 O O . PHE A 1 86 ? 0.427 12.172 7.675 1.00 94.25 86 PHE A O 1
ATOM 652 N N . GLY A 1 87 ? 0.361 13.929 6.296 1.00 90.25 87 GLY A N 1
ATOM 653 C CA . GLY A 1 87 ? 1.825 14.050 6.199 1.00 90.25 87 GLY A CA 1
ATOM 654 C C . GLY A 1 87 ? 2.486 13.180 5.123 1.00 90.25 87 GLY A C 1
ATOM 655 O O . GLY A 1 87 ? 3.709 13.225 4.964 1.00 90.25 87 GLY A O 1
ATOM 656 N N . PHE A 1 88 ? 1.718 12.366 4.388 1.00 91.81 88 PHE A N 1
ATOM 657 C CA . PHE A 1 88 ? 2.216 11.553 3.276 1.00 91.81 88 PHE A CA 1
ATOM 658 C C . PHE A 1 88 ? 1.849 12.202 1.934 1.00 91.81 88 PHE A C 1
ATOM 660 O O . PHE A 1 88 ? 0.675 12.192 1.553 1.00 91.81 88 PHE A O 1
ATOM 667 N N . PRO A 1 89 ? 2.830 12.751 1.196 1.00 90.12 89 PRO A N 1
ATOM 668 C CA . PRO A 1 89 ? 2.592 13.329 -0.117 1.00 90.12 89 PRO A CA 1
ATOM 669 C C . PRO A 1 89 ? 2.433 12.238 -1.177 1.00 90.12 89 PRO A C 1
ATOM 671 O O . PRO A 1 89 ? 2.960 11.130 -1.039 1.00 90.12 89 PRO A O 1
ATOM 674 N N . GLY A 1 90 ? 1.768 12.587 -2.278 1.00 89.44 90 GLY A N 1
ATOM 675 C CA . GLY A 1 90 ? 1.754 11.759 -3.483 1.00 89.44 90 GLY A CA 1
ATOM 676 C C . GLY A 1 90 ? 0.970 10.462 -3.326 1.00 89.44 90 GLY A C 1
ATOM 677 O O . GLY A 1 90 ? 1.319 9.461 -3.942 1.00 89.44 90 GLY A O 1
ATOM 678 N N . MET A 1 91 ? -0.074 10.457 -2.498 1.00 91.88 91 MET A N 1
ATOM 679 C CA . MET A 1 91 ? -1.030 9.351 -2.479 1.00 91.88 91 MET A CA 1
ATOM 680 C C . MET A 1 91 ? -1.651 9.129 -3.869 1.00 91.88 91 MET A C 1
ATOM 682 O O . MET A 1 91 ? -1.688 10.030 -4.713 1.00 91.88 91 MET A O 1
ATOM 686 N N . ALA A 1 92 ? -2.184 7.932 -4.111 1.00 92.69 92 ALA A N 1
ATOM 687 C CA . ALA A 1 92 ? -2.993 7.642 -5.294 1.00 92.69 92 ALA A CA 1
ATOM 688 C C . ALA A 1 92 ? -4.329 6.994 -4.911 1.00 92.69 92 ALA A C 1
ATOM 690 O O . ALA A 1 92 ? -4.360 6.056 -4.120 1.00 92.69 92 ALA A O 1
ATOM 691 N N . ARG A 1 93 ? -5.443 7.483 -5.468 1.00 92.81 93 ARG A N 1
ATOM 692 C CA . ARG A 1 93 ? -6.788 6.944 -5.211 1.00 92.81 93 ARG A CA 1
ATOM 693 C C . ARG A 1 93 ? -7.086 5.787 -6.153 1.00 92.81 93 ARG A C 1
ATOM 695 O O . ARG A 1 93 ? -6.790 5.860 -7.348 1.00 92.81 93 ARG A O 1
ATOM 702 N N . VAL A 1 94 ? -7.728 4.744 -5.635 1.00 91.75 94 VAL A N 1
ATOM 703 C CA . VAL A 1 94 ? -8.264 3.652 -6.455 1.00 91.75 94 VAL A CA 1
ATOM 704 C C . VAL A 1 94 ? -9.734 3.949 -6.783 1.00 91.75 94 VAL A C 1
ATOM 706 O O . VAL A 1 94 ? -10.576 3.879 -5.887 1.00 91.75 94 VAL A O 1
ATOM 709 N N . PRO A 1 95 ? -10.079 4.299 -8.036 1.00 86.69 95 PRO A N 1
ATOM 710 C CA . PRO A 1 95 ? -11.443 4.681 -8.387 1.00 86.69 95 PRO A CA 1
ATOM 711 C C . PRO A 1 95 ? -12.390 3.475 -8.477 1.00 86.69 95 PRO A C 1
ATOM 713 O O . PRO A 1 95 ? -11.978 2.344 -8.746 1.00 86.69 95 PRO A O 1
ATOM 716 N N . GLY A 1 96 ? -13.692 3.737 -8.327 1.00 84.69 96 GLY A N 1
ATOM 717 C CA . GLY A 1 96 ? -14.751 2.757 -8.595 1.00 84.69 96 GLY A CA 1
ATOM 718 C C . GLY A 1 96 ? -14.959 1.706 -7.499 1.00 84.69 96 GLY A C 1
ATOM 719 O O . GLY A 1 96 ? -15.493 0.629 -7.789 1.00 84.69 96 GLY A O 1
ATOM 720 N N . LEU A 1 97 ? -14.523 1.990 -6.269 1.00 84.31 97 LEU A N 1
ATOM 721 C CA . LEU A 1 97 ? -14.772 1.173 -5.079 1.00 84.31 97 LEU A CA 1
ATOM 722 C C . LEU A 1 97 ? -15.851 1.812 -4.202 1.00 84.31 97 LEU A C 1
ATOM 724 O O . LEU A 1 97 ? -16.008 3.029 -4.198 1.00 84.31 97 LEU A O 1
ATOM 728 N N . ALA A 1 98 ? -16.588 0.977 -3.465 1.00 82.75 98 ALA A N 1
ATOM 729 C CA . ALA A 1 98 ? -17.615 1.436 -2.529 1.00 82.75 98 ALA A CA 1
ATOM 730 C C . ALA A 1 98 ? -17.017 2.121 -1.287 1.00 82.75 98 ALA A C 1
ATOM 732 O O . ALA A 1 98 ? -17.663 2.966 -0.678 1.00 82.75 98 ALA A O 1
ATOM 733 N N . CYS A 1 99 ? -15.783 1.762 -0.924 1.00 84.62 99 CYS A N 1
ATOM 734 C CA . CYS A 1 99 ? -15.014 2.412 0.127 1.00 84.62 99 CYS A CA 1
ATOM 735 C C . CYS A 1 99 ? -13.855 3.219 -0.462 1.00 84.62 99 CYS A C 1
ATOM 737 O O . CYS A 1 99 ? -13.368 2.949 -1.563 1.00 84.62 99 CYS A O 1
ATOM 739 N N . GLU A 1 100 ? -13.395 4.206 0.299 1.00 91.44 100 GLU A N 1
ATOM 740 C CA . GLU A 1 100 ? -12.242 5.011 -0.079 1.00 91.44 100 GLU A CA 1
ATOM 741 C C . GLU A 1 100 ? -10.954 4.213 0.170 1.00 91.44 100 GLU A C 1
ATOM 743 O O . GLU A 1 100 ? -10.673 3.808 1.302 1.00 91.44 100 GLU A O 1
ATOM 748 N N . VAL A 1 101 ? -10.185 3.976 -0.898 1.00 93.38 101 VAL A N 1
ATOM 749 C CA . VAL A 1 101 ? -8.901 3.264 -0.849 1.00 93.38 101 VAL A CA 1
ATOM 750 C C . VAL A 1 101 ? -7.806 4.121 -1.465 1.00 93.38 101 VAL A C 1
ATOM 752 O O . VAL A 1 101 ? -7.923 4.582 -2.606 1.00 93.38 101 VAL A O 1
ATOM 755 N N . LEU A 1 102 ? -6.721 4.289 -0.712 1.00 94.31 102 LEU A N 1
ATOM 756 C CA . LEU A 1 102 ? -5.537 5.036 -1.111 1.00 94.31 102 LEU A CA 1
ATOM 757 C C . LEU A 1 102 ? -4.312 4.122 -1.132 1.00 94.31 102 LEU A C 1
ATOM 759 O O . LEU A 1 102 ? -4.104 3.309 -0.231 1.00 94.31 102 LEU A O 1
ATOM 763 N N . LEU A 1 103 ? -3.470 4.307 -2.142 1.00 93.44 103 LEU A N 1
ATOM 764 C CA . LEU A 1 103 ? -2.107 3.799 -2.188 1.00 93.44 103 LEU A CA 1
ATOM 765 C C . LEU A 1 103 ? -1.183 4.908 -1.679 1.00 93.44 103 LEU A C 1
ATOM 767 O O . LEU A 1 103 ? -1.062 5.957 -2.311 1.00 93.44 103 LEU A O 1
ATOM 771 N N . VAL A 1 104 ? -0.574 4.693 -0.516 1.00 93.19 104 VAL A N 1
ATOM 772 C CA . VAL A 1 104 ? 0.229 5.683 0.214 1.00 93.19 104 VAL A CA 1
ATOM 773 C C . VAL A 1 104 ? 1.711 5.363 0.028 1.00 93.19 104 VAL A C 1
ATOM 775 O O . VAL A 1 104 ? 2.130 4.292 0.461 1.00 93.19 104 VAL A O 1
ATOM 778 N N . PRO A 1 105 ? 2.536 6.237 -0.571 1.00 90.06 105 PRO A N 1
ATOM 779 C CA . PRO A 1 105 ? 3.955 5.952 -0.770 1.00 90.06 105 PRO A CA 1
ATOM 780 C C . PRO A 1 105 ? 4.708 5.742 0.551 1.00 90.06 105 PRO A C 1
ATOM 782 O O . PRO A 1 105 ? 4.712 6.610 1.423 1.00 90.06 105 PRO A O 1
ATOM 785 N N . LEU A 1 106 ? 5.394 4.604 0.674 1.00 88.81 106 LEU A N 1
ATOM 786 C CA . LEU A 1 106 ? 6.223 4.220 1.824 1.00 88.81 106 LEU A CA 1
ATOM 787 C C . LEU A 1 106 ? 7.640 3.834 1.358 1.00 88.81 106 LEU A C 1
ATOM 789 O O . LEU A 1 106 ? 8.057 2.685 1.536 1.00 88.81 106 LEU A O 1
ATOM 793 N N . PRO A 1 107 ? 8.383 4.756 0.714 1.00 81.44 107 PRO A N 1
ATOM 794 C CA . PRO A 1 107 ? 9.624 4.440 0.015 1.00 81.44 107 PRO A CA 1
ATOM 795 C C . PRO A 1 107 ? 10.684 3.812 0.928 1.00 81.44 107 PRO A C 1
ATOM 797 O O . PRO A 1 107 ? 10.762 4.088 2.126 1.00 81.44 107 PRO A O 1
ATOM 800 N N . GLY A 1 108 ? 11.540 2.987 0.326 1.00 70.50 108 GLY A N 1
ATOM 801 C CA . GLY A 1 108 ? 12.739 2.451 0.965 1.00 70.50 108 GLY A CA 1
ATOM 802 C C . GLY A 1 108 ? 12.885 0.932 0.888 1.00 70.50 108 GLY A C 1
ATOM 803 O O . GLY A 1 108 ? 14.014 0.465 0.855 1.00 70.50 108 GLY A O 1
ATOM 804 N N . HIS A 1 109 ? 11.802 0.145 0.806 1.00 62.69 109 HIS A N 1
ATOM 805 C CA . HIS A 1 109 ? 11.888 -1.330 0.686 1.00 62.69 109 HIS A CA 1
ATOM 806 C C . HIS A 1 109 ? 11.974 -1.839 -0.770 1.00 62.69 109 HIS A C 1
ATOM 808 O O . HIS A 1 109 ? 12.441 -2.935 -1.072 1.00 62.69 109 HIS A O 1
ATOM 814 N N . SER A 1 110 ? 11.490 -1.041 -1.704 1.00 59.25 110 SER A N 1
ATOM 815 C CA . SER A 1 110 ? 11.602 -1.249 -3.146 1.00 59.25 110 SER A CA 1
ATOM 816 C C . SER A 1 110 ? 11.403 0.110 -3.817 1.00 59.25 110 SER A C 1
ATOM 818 O O . SER A 1 110 ? 11.360 1.142 -3.131 1.00 59.25 110 SER A O 1
ATOM 820 N N . ALA A 1 111 ? 11.319 0.148 -5.141 1.00 54.44 111 ALA A N 1
ATOM 821 C CA . ALA A 1 111 ? 10.919 1.356 -5.840 1.00 54.44 111 ALA A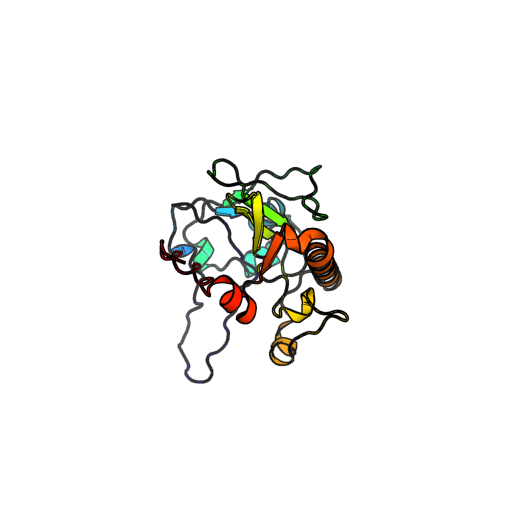 CA 1
ATOM 822 C C . ALA A 1 111 ? 9.394 1.450 -5.861 1.00 54.44 111 ALA A C 1
ATOM 824 O O . ALA A 1 111 ? 8.721 0.574 -6.391 1.00 54.44 111 ALA A O 1
ATOM 825 N N . GLY A 1 112 ? 8.859 2.500 -5.240 1.00 57.91 112 GLY A N 1
ATOM 826 C CA . GLY A 1 112 ? 7.418 2.741 -5.173 1.00 57.91 112 GLY A CA 1
ATOM 827 C C . GLY A 1 112 ? 6.566 1.859 -4.241 1.00 57.91 112 GLY A C 1
ATOM 828 O O . GLY A 1 112 ? 5.369 1.811 -4.508 1.00 57.91 112 GLY A O 1
ATOM 829 N N . PRO A 1 113 ? 7.073 1.203 -3.168 1.00 74.19 113 PRO A N 1
ATOM 830 C CA . PRO A 1 113 ? 6.213 0.442 -2.268 1.00 74.19 113 PRO A CA 1
ATOM 831 C C . PRO A 1 113 ? 5.154 1.369 -1.684 1.00 74.19 113 PRO A C 1
ATOM 833 O O . PRO A 1 113 ? 5.473 2.426 -1.131 1.00 74.19 113 PRO A O 1
ATOM 836 N N . ALA A 1 114 ? 3.900 0.958 -1.813 1.00 84.88 114 ALA A N 1
ATOM 837 C CA . ALA A 1 114 ? 2.774 1.657 -1.235 1.00 84.88 114 ALA A CA 1
ATOM 838 C C . ALA A 1 114 ? 2.207 0.867 -0.051 1.00 84.88 114 ALA A C 1
ATOM 840 O O . ALA A 1 114 ? 2.108 -0.361 -0.071 1.00 84.88 114 ALA A O 1
ATOM 841 N N . GLY A 1 115 ? 1.834 1.587 1.001 1.00 91.31 115 GLY A N 1
ATOM 842 C CA . GLY A 1 115 ? 0.851 1.102 1.954 1.00 91.31 115 GLY A CA 1
ATOM 843 C C . GLY A 1 115 ? -0.548 1.214 1.356 1.00 91.31 115 GLY A C 1
ATOM 844 O O . GLY A 1 115 ? -0.797 2.056 0.493 1.00 91.31 115 GLY A O 1
ATOM 845 N N . VAL A 1 116 ? -1.469 0.386 1.835 1.00 93.75 116 VAL A N 1
ATOM 846 C CA . VAL A 1 116 ? -2.882 0.460 1.449 1.00 93.75 116 VAL A CA 1
ATOM 847 C C . VAL A 1 116 ? -3.650 1.053 2.615 1.00 93.75 116 VAL A C 1
ATOM 849 O O . VAL A 1 116 ? -3.705 0.443 3.684 1.00 93.75 116 VAL A O 1
ATOM 852 N N . ALA A 1 117 ? -4.217 2.241 2.423 1.00 95.56 117 ALA A N 1
ATOM 853 C CA . ALA A 1 117 ? -5.110 2.863 3.388 1.00 95.56 117 ALA A CA 1
ATOM 854 C C . ALA A 1 117 ? -6.562 2.655 2.954 1.00 95.56 117 ALA A C 1
ATOM 856 O O . ALA A 1 117 ? -6.920 2.964 1.819 1.00 95.56 117 ALA A O 1
ATOM 857 N N . VAL A 1 118 ? -7.393 2.149 3.859 1.00 94.88 118 VAL A N 1
ATOM 858 C CA . VAL A 1 118 ? -8.830 1.946 3.643 1.00 94.88 118 VAL A CA 1
ATOM 859 C C . VAL A 1 118 ? -9.595 2.752 4.676 1.00 94.88 118 VAL A C 1
ATOM 861 O O . VAL A 1 118 ? -9.279 2.687 5.866 1.00 94.88 118 VAL A O 1
ATOM 864 N N . ARG A 1 119 ? -10.601 3.505 4.234 1.00 94.00 119 ARG A N 1
ATOM 865 C CA . ARG A 1 119 ? -11.496 4.233 5.133 1.00 94.00 119 ARG A CA 1
ATOM 866 C C . ARG A 1 119 ? -12.677 3.355 5.532 1.00 94.00 119 ARG A C 1
ATOM 868 O O . ARG A 1 119 ? -13.406 2.863 4.671 1.00 94.00 119 ARG A O 1
ATOM 875 N N . GLY A 1 120 ? -12.848 3.158 6.835 1.00 89.69 120 GLY A N 1
ATOM 876 C CA . GLY A 1 120 ? -13.980 2.454 7.425 1.00 89.69 120 GLY A CA 1
ATOM 877 C C . GLY A 1 120 ? -15.262 3.290 7.416 1.00 89.69 120 GLY A C 1
ATOM 878 O O . GLY A 1 120 ? -15.236 4.505 7.211 1.00 89.69 120 GLY A O 1
ATOM 879 N N . GLY A 1 121 ? -16.397 2.631 7.669 1.00 87.94 121 GLY A N 1
ATOM 880 C CA . GLY A 1 121 ? -17.707 3.292 7.747 1.00 87.94 121 GLY A CA 1
ATOM 881 C C . GLY A 1 121 ? -17.845 4.264 8.925 1.00 87.94 121 GLY A C 1
ATOM 882 O O . GLY A 1 121 ? -18.638 5.194 8.860 1.00 87.94 121 GLY A O 1
ATOM 883 N N . ASP A 1 122 ? -17.027 4.098 9.964 1.00 89.56 122 ASP A N 1
ATOM 884 C CA . ASP A 1 122 ? -16.910 5.017 11.104 1.00 89.56 122 ASP A CA 1
ATOM 885 C C . ASP A 1 122 ? -16.032 6.251 10.806 1.00 89.56 122 ASP A C 1
ATOM 887 O O . ASP A 1 122 ? -15.792 7.084 11.677 1.00 89.56 122 ASP A O 1
ATOM 891 N N . GLY A 1 123 ? -15.526 6.371 9.574 1.00 90.50 123 GLY A N 1
ATOM 892 C CA . GLY A 1 123 ? -14.683 7.473 9.128 1.00 90.50 123 GLY A CA 1
ATOM 893 C C . GLY A 1 123 ? -13.208 7.352 9.516 1.00 90.50 123 GLY A C 1
ATOM 894 O O . GLY A 1 123 ? -12.424 8.203 9.080 1.00 90.50 123 GLY A O 1
ATOM 895 N N . ARG A 1 124 ? -12.813 6.315 10.269 1.00 95.12 124 ARG A N 1
ATOM 896 C CA . ARG A 1 124 ? -11.413 6.035 10.618 1.00 95.12 124 ARG A CA 1
ATOM 897 C C . ARG A 1 124 ? -10.697 5.312 9.483 1.00 95.12 124 ARG A C 1
ATOM 899 O O . ARG A 1 124 ? -11.307 4.660 8.639 1.00 95.12 124 ARG A O 1
ATOM 906 N N . TRP A 1 125 ? -9.377 5.432 9.466 1.00 96.31 125 TRP A N 1
ATOM 907 C CA . TRP A 1 125 ? -8.517 4.792 8.482 1.00 96.31 125 TRP A CA 1
ATOM 908 C C . TRP A 1 125 ? -7.800 3.588 9.069 1.00 96.31 125 TRP A C 1
ATOM 910 O O . TRP A 1 125 ? -7.320 3.612 10.202 1.00 96.31 125 TRP A O 1
ATOM 920 N N . LEU A 1 126 ? -7.649 2.568 8.236 1.00 95.69 126 LEU A N 1
ATOM 921 C CA . LEU A 1 126 ? -6.760 1.448 8.467 1.00 95.69 126 LEU A CA 1
ATOM 922 C C . LEU A 1 126 ? -5.655 1.479 7.406 1.00 95.69 126 LEU A C 1
ATOM 924 O O . LEU A 1 126 ? -5.943 1.360 6.217 1.00 95.69 126 LEU A O 1
ATOM 928 N N . LEU A 1 127 ? -4.400 1.644 7.827 1.00 96.25 127 LEU A N 1
ATOM 929 C CA . LEU A 1 127 ? -3.215 1.642 6.970 1.00 96.25 127 LEU A CA 1
ATOM 930 C C . LEU A 1 127 ? -2.441 0.332 7.126 1.00 96.25 127 LEU A C 1
ATOM 932 O O . LEU A 1 127 ? -1.763 0.113 8.132 1.00 96.25 127 LEU A O 1
ATOM 936 N N . HIS A 1 128 ? -2.463 -0.491 6.083 1.00 94.12 128 HIS A N 1
ATOM 937 C CA . HIS A 1 128 ? -1.568 -1.630 5.949 1.00 94.12 128 HIS A CA 1
ATOM 938 C C . HIS A 1 128 ? -0.226 -1.160 5.361 1.00 94.12 128 HIS A C 1
ATOM 940 O O . HIS A 1 128 ? -0.102 -0.938 4.155 1.00 94.12 128 HIS A O 1
ATOM 946 N N . ALA A 1 129 ? 0.803 -1.044 6.199 1.00 91.69 129 ALA A N 1
ATOM 947 C CA . ALA A 1 129 ? 2.121 -0.499 5.863 1.00 91.69 129 ALA A CA 1
ATOM 948 C C . ALA A 1 129 ? 3.049 -1.475 5.107 1.00 91.69 129 ALA A C 1
ATOM 950 O O . ALA A 1 129 ? 4.211 -1.160 4.837 1.00 91.69 129 ALA A O 1
ATOM 951 N N . GLY A 1 130 ? 2.565 -2.674 4.775 1.00 86.69 130 GLY A N 1
ATOM 952 C CA . GLY A 1 130 ? 3.326 -3.645 3.992 1.00 86.69 130 GLY A CA 1
ATOM 953 C C . GLY A 1 130 ? 4.629 -4.035 4.688 1.00 86.69 130 GLY A C 1
ATOM 954 O O . GLY A 1 130 ? 4.626 -4.403 5.860 1.00 86.69 130 GLY A O 1
ATOM 955 N N . GLY A 1 131 ? 5.738 -3.947 3.950 1.00 80.50 131 GLY A N 1
ATOM 956 C CA . GLY A 1 131 ? 7.087 -4.253 4.436 1.00 80.50 131 GLY A CA 1
ATOM 957 C C . GLY A 1 131 ? 7.847 -3.085 5.077 1.00 80.50 131 GLY A C 1
ATOM 958 O O . GLY A 1 131 ? 9.045 -3.225 5.318 1.00 80.50 131 GLY A O 1
ATOM 959 N N . ALA A 1 132 ? 7.209 -1.935 5.331 1.00 85.56 132 ALA A N 1
ATOM 960 C CA . ALA A 1 132 ? 7.898 -0.726 5.809 1.00 85.56 132 ALA A CA 1
ATOM 961 C C . ALA A 1 132 ? 8.591 -0.901 7.182 1.00 85.56 132 ALA A C 1
ATOM 963 O O . ALA A 1 132 ? 9.634 -0.295 7.459 1.00 85.56 132 ALA A O 1
ATOM 964 N N . TYR A 1 133 ? 8.039 -1.761 8.036 1.00 86.50 133 TYR A N 1
ATOM 965 C CA . TYR A 1 133 ? 8.622 -2.188 9.308 1.00 86.50 133 TYR A CA 1
ATOM 966 C C . TYR A 1 133 ? 8.203 -3.631 9.612 1.00 86.50 133 TYR A C 1
ATOM 968 O O . TYR A 1 133 ? 7.276 -4.152 8.991 1.00 86.50 133 TYR A O 1
ATOM 976 N N . ARG A 1 134 ? 8.892 -4.302 10.538 1.00 82.62 134 ARG A N 1
ATOM 977 C CA . ARG A 1 134 ? 8.640 -5.712 10.893 1.00 82.62 134 ARG A CA 1
ATOM 978 C C . ARG A 1 134 ? 8.209 -5.884 12.342 1.00 82.62 134 ARG A C 1
ATOM 980 O O . ARG A 1 134 ? 7.514 -6.838 12.668 1.00 82.62 134 ARG A O 1
ATOM 987 N N . TYR A 1 135 ? 8.605 -4.963 13.209 1.00 86.31 135 TYR A N 1
ATOM 988 C CA . TYR A 1 135 ? 8.288 -5.001 14.625 1.00 86.31 135 TYR A CA 1
ATOM 989 C C . TYR A 1 135 ? 7.610 -3.708 15.063 1.00 86.31 135 TYR A C 1
ATOM 991 O O . TYR A 1 135 ? 8.091 -2.618 14.769 1.00 86.31 135 TYR A O 1
ATOM 999 N N . HIS A 1 136 ? 6.511 -3.834 15.807 1.00 86.50 136 HIS A N 1
ATOM 1000 C CA . HIS A 1 136 ? 5.719 -2.698 16.285 1.00 86.50 136 HIS A CA 1
ATOM 1001 C C . HIS A 1 136 ? 6.568 -1.682 17.074 1.00 86.50 136 HIS A C 1
ATOM 1003 O O . HIS A 1 136 ? 6.362 -0.477 16.953 1.00 86.50 136 HIS A O 1
ATOM 1009 N N . GLY A 1 137 ? 7.602 -2.136 17.798 1.00 86.94 137 GLY A N 1
ATOM 1010 C CA . GLY A 1 137 ? 8.542 -1.264 18.510 1.00 86.94 137 GLY A CA 1
ATOM 1011 C C . GLY A 1 137 ? 9.362 -0.320 17.619 1.00 86.94 137 GLY A C 1
ATOM 1012 O O . GLY A 1 137 ? 9.867 0.683 18.121 1.00 86.94 137 GLY A O 1
ATOM 1013 N N . GLU A 1 138 ? 9.455 -0.572 16.308 1.00 87.44 138 GLU A N 1
ATOM 1014 C CA . GLU A 1 138 ? 10.097 0.341 15.349 1.00 87.44 138 GLU A CA 1
ATOM 1015 C C . GLU A 1 138 ? 9.257 1.614 15.128 1.00 87.44 138 GLU A C 1
ATOM 1017 O O . GLU A 1 138 ? 9.794 2.649 14.708 1.00 87.44 138 GLU A O 1
ATOM 1022 N N . THR A 1 139 ? 7.952 1.537 15.418 1.00 88.25 139 THR A N 1
ATOM 1023 C CA . THR A 1 139 ? 6.974 2.616 15.227 1.00 88.25 139 THR A CA 1
ATOM 1024 C C . THR A 1 139 ? 6.262 3.075 16.504 1.00 88.25 139 THR A C 1
ATOM 1026 O O . THR A 1 139 ? 5.744 4.185 16.526 1.00 88.25 139 THR A O 1
ATOM 1029 N N . GLU A 1 140 ? 6.209 2.254 17.555 1.00 88.44 140 GLU A N 1
ATOM 1030 C CA . GLU A 1 140 ? 5.451 2.542 18.787 1.00 88.44 140 GLU A CA 1
ATOM 1031 C C . GLU A 1 140 ? 6.333 3.027 19.952 1.00 88.44 140 GLU A C 1
ATOM 1033 O O . GLU A 1 140 ? 5.824 3.660 20.872 1.00 88.44 140 GLU A O 1
ATOM 1038 N N . ARG A 1 141 ? 7.648 2.759 19.940 1.00 86.19 141 ARG A N 1
ATOM 1039 C CA . ARG A 1 141 ? 8.555 3.123 21.046 1.00 86.19 141 ARG A CA 1
ATOM 1040 C C . ARG A 1 141 ? 9.346 4.402 20.768 1.00 86.19 141 ARG A C 1
ATOM 1042 O O . ARG A 1 141 ? 9.701 4.696 19.626 1.00 86.19 141 ARG A O 1
ATOM 1049 N N . ALA A 1 142 ? 9.678 5.117 21.843 1.00 84.12 142 ALA A N 1
ATOM 1050 C CA . ALA A 1 142 ? 10.607 6.243 21.858 1.00 84.12 142 ALA A CA 1
ATOM 1051 C C . ALA A 1 142 ? 11.654 6.021 22.977 1.00 84.12 142 ALA A C 1
ATOM 1053 O O . ALA A 1 142 ? 11.287 6.111 24.148 1.00 84.12 142 ALA A O 1
ATOM 1054 N N . PRO A 1 143 ? 12.926 5.702 22.654 1.00 84.88 143 PRO A N 1
ATOM 1055 C CA . PRO A 1 143 ? 13.486 5.556 21.307 1.00 84.88 143 PRO A CA 1
ATOM 1056 C C . PRO A 1 143 ? 12.957 4.313 20.554 1.00 84.88 143 PRO A C 1
ATOM 1058 O O . PRO A 1 143 ? 12.519 3.348 21.190 1.00 84.88 143 PRO A O 1
ATOM 1061 N N . PRO A 1 144 ? 12.996 4.307 19.205 1.00 85.81 144 PRO A N 1
ATOM 1062 C CA . PRO A 1 144 ? 12.600 3.150 18.405 1.00 85.81 144 PRO A CA 1
ATOM 1063 C C . PRO A 1 144 ? 13.457 1.926 18.723 1.00 85.81 144 PRO A C 1
ATOM 1065 O O . PRO A 1 144 ? 14.669 2.034 18.902 1.00 85.81 144 PRO A O 1
ATOM 1068 N N . SER A 1 145 ? 12.840 0.748 18.735 1.00 85.88 145 SER A N 1
ATOM 1069 C CA . SER A 1 145 ? 13.520 -0.514 19.030 1.00 85.88 145 SER A CA 1
ATOM 1070 C C . SER A 1 145 ? 13.195 -1.545 17.960 1.00 85.88 145 SER A C 1
ATOM 1072 O O . SER A 1 145 ? 12.031 -1.735 17.616 1.00 85.88 145 SER A O 1
ATOM 1074 N N . ALA A 1 146 ? 14.219 -2.216 17.434 1.00 82.31 146 ALA A N 1
ATOM 1075 C CA . ALA A 1 146 ? 14.048 -3.381 16.574 1.00 82.31 146 ALA A CA 1
ATOM 1076 C C . ALA A 1 146 ? 14.008 -4.658 17.424 1.00 82.31 146 ALA A C 1
ATOM 1078 O O . ALA A 1 146 ? 14.672 -4.750 18.456 1.00 82.31 146 ALA A O 1
ATOM 1079 N N . HIS A 1 147 ? 13.264 -5.668 16.975 1.00 78.44 147 HIS A N 1
ATOM 1080 C CA . HIS A 1 147 ? 13.303 -6.973 17.627 1.00 78.44 147 HIS A CA 1
ATOM 1081 C C . HIS A 1 147 ? 14.601 -7.711 17.242 1.00 78.44 147 HIS A C 1
ATOM 1083 O O . HIS A 1 147 ? 14.883 -7.809 16.042 1.00 78.44 147 HIS A O 1
ATOM 1089 N N . PRO A 1 148 ? 15.358 -8.290 18.197 1.00 73.69 148 PRO A N 1
ATOM 1090 C CA . PRO A 1 148 ? 16.628 -8.969 17.916 1.00 73.69 148 PRO A CA 1
ATOM 1091 C C . PRO A 1 148 ? 16.518 -10.046 16.827 1.00 73.69 148 PRO A C 1
ATOM 1093 O O . PRO A 1 148 ? 17.364 -10.127 15.942 1.00 73.69 148 PRO A O 1
ATOM 1096 N N . ALA A 1 149 ? 15.413 -10.801 16.820 1.00 73.12 149 ALA A N 1
ATOM 1097 C CA . ALA A 1 149 ? 15.146 -11.843 15.821 1.00 73.12 149 ALA A CA 1
ATOM 1098 C C . ALA A 1 149 ? 15.048 -11.340 14.362 1.00 73.12 149 ALA A C 1
ATOM 1100 O O . ALA A 1 149 ? 15.154 -12.140 13.438 1.00 73.12 149 ALA A O 1
ATOM 1101 N N . PHE A 1 150 ? 14.857 -10.035 14.127 1.00 69.00 150 PHE A N 1
ATOM 1102 C CA . PHE A 1 150 ? 14.765 -9.452 12.779 1.00 69.00 150 PHE A CA 1
ATOM 1103 C C . PHE A 1 150 ? 16.004 -8.642 12.368 1.00 69.00 150 PHE A C 1
ATOM 1105 O O . PHE A 1 150 ? 16.053 -8.149 11.238 1.00 69.00 150 PHE A O 1
ATOM 1112 N N . ALA A 1 151 ? 17.019 -8.530 13.234 1.00 60.19 151 ALA A N 1
ATOM 1113 C CA . ALA A 1 151 ? 18.277 -7.845 12.935 1.00 60.19 151 ALA A CA 1
ATOM 1114 C C . ALA A 1 151 ? 18.997 -8.348 11.656 1.00 60.19 151 ALA A C 1
ATOM 1116 O O . ALA A 1 151 ? 19.426 -7.501 10.869 1.00 60.19 151 ALA A O 1
ATOM 1117 N N . PRO A 1 152 ? 19.078 -9.666 11.356 1.00 51.88 152 PRO A N 1
ATOM 1118 C CA . PRO A 1 152 ? 19.820 -10.149 10.183 1.00 51.88 152 PRO A CA 1
ATOM 1119 C C . PRO A 1 152 ? 19.098 -9.964 8.830 1.00 51.88 152 PRO A C 1
ATOM 1121 O O . PRO A 1 152 ? 19.698 -10.182 7.783 1.00 51.88 152 PRO A O 1
ATOM 1124 N N . VAL A 1 153 ? 17.824 -9.546 8.808 1.00 55.00 153 VAL A N 1
ATOM 1125 C CA . VAL A 1 153 ? 16.982 -9.509 7.586 1.00 55.00 153 VAL A CA 1
ATOM 1126 C C . VAL A 1 153 ? 16.937 -8.117 6.923 1.00 55.00 153 VAL A C 1
ATOM 1128 O O . VAL A 1 153 ? 16.398 -7.951 5.829 1.00 55.00 153 VAL A O 1
ATOM 1131 N N . GLN A 1 154 ? 17.502 -7.089 7.561 1.00 52.50 154 GLN A N 1
ATOM 1132 C CA . GLN A 1 154 ? 17.328 -5.690 7.147 1.00 52.50 154 GLN A CA 1
ATOM 1133 C C . GLN A 1 154 ? 18.150 -5.244 5.905 1.00 52.50 154 GLN A C 1
ATOM 1135 O O . GLN A 1 154 ? 17.589 -4.475 5.123 1.00 52.50 154 GLN A O 1
ATOM 1140 N N . PRO A 1 155 ? 19.408 -5.669 5.639 1.00 45.41 155 PRO A N 1
ATOM 1141 C CA . PRO A 1 155 ? 20.236 -4.979 4.631 1.00 45.41 155 PRO A CA 1
ATOM 1142 C C . PRO A 1 155 ? 19.894 -5.271 3.158 1.00 45.41 155 PRO A C 1
ATOM 1144 O O . PRO A 1 155 ? 19.978 -4.386 2.315 1.00 45.41 155 PRO A O 1
ATOM 1147 N N . GLY A 1 156 ? 19.492 -6.499 2.814 1.00 43.78 156 GLY A N 1
ATOM 1148 C CA . GLY A 1 156 ? 19.464 -6.964 1.414 1.00 43.78 156 GLY A CA 1
ATOM 1149 C C . GLY A 1 156 ? 18.207 -6.619 0.604 1.00 43.78 156 GLY A C 1
ATOM 1150 O O . GLY A 1 156 ? 17.929 -7.285 -0.398 1.00 43.78 156 GLY A O 1
ATOM 1151 N N . ALA A 1 157 ? 17.385 -5.679 1.076 1.00 48.19 157 ALA A N 1
ATOM 1152 C CA . ALA A 1 157 ? 16.033 -5.463 0.566 1.00 48.19 157 ALA A CA 1
ATOM 1153 C C . ALA A 1 157 ? 15.617 -3.985 0.513 1.00 48.19 157 ALA A C 1
ATOM 1155 O O . ALA A 1 157 ? 14.425 -3.720 0.575 1.00 48.19 157 ALA A O 1
ATOM 1156 N N . GLN A 1 158 ? 16.552 -3.033 0.447 1.00 55.25 158 GLN A N 1
ATOM 1157 C CA . GLN A 1 158 ? 16.231 -1.604 0.511 1.00 55.25 158 GLN A CA 1
ATOM 1158 C C . GLN A 1 158 ? 16.717 -0.853 -0.734 1.00 55.25 158 GLN A C 1
ATOM 1160 O O . GLN A 1 158 ? 17.814 -1.111 -1.217 1.00 55.25 158 GLN A O 1
ATOM 1165 N N . THR A 1 159 ? 15.914 0.084 -1.240 1.00 55.94 159 THR A N 1
ATOM 1166 C CA . THR A 1 159 ? 16.318 1.060 -2.269 1.00 55.94 159 THR A CA 1
ATOM 1167 C C . THR A 1 159 ? 17.121 2.222 -1.682 1.00 55.94 159 THR A C 1
ATOM 1169 O O . THR A 1 159 ? 17.839 2.890 -2.417 1.00 55.94 159 THR A O 1
ATOM 1172 N N . GLY A 1 160 ? 17.051 2.436 -0.361 1.00 68.94 160 GLY A N 1
ATOM 1173 C CA . GLY A 1 160 ? 17.892 3.393 0.360 1.00 68.94 160 GLY A CA 1
ATOM 1174 C C . GLY A 1 160 ? 17.580 3.446 1.859 1.00 68.94 160 GLY A C 1
ATOM 1175 O O . GLY A 1 160 ? 16.418 3.554 2.255 1.00 68.94 160 GLY A O 1
ATOM 1176 N N . ALA A 1 161 ? 18.619 3.403 2.699 1.00 74.19 161 ALA A N 1
ATOM 1177 C CA . ALA A 1 161 ? 18.483 3.404 4.161 1.00 74.19 161 ALA A CA 1
ATOM 1178 C C . ALA A 1 161 ? 17.847 4.698 4.707 1.00 74.19 161 ALA A C 1
ATOM 1180 O O . ALA A 1 161 ? 17.092 4.667 5.679 1.00 74.19 161 ALA A O 1
ATOM 1181 N N . GLU A 1 162 ? 18.117 5.834 4.062 1.00 82.00 162 GLU A N 1
ATOM 1182 C CA . GLU A 1 162 ? 17.510 7.120 4.411 1.00 82.00 162 GLU A CA 1
ATOM 1183 C C . GLU A 1 162 ? 16.002 7.128 4.150 1.00 82.00 162 GLU A C 1
ATOM 1185 O O . GLU A 1 162 ? 15.237 7.511 5.032 1.00 82.00 162 GLU A O 1
ATOM 1190 N N . ALA A 1 163 ? 15.564 6.628 2.990 1.00 82.88 163 ALA A N 1
ATOM 1191 C CA . ALA A 1 163 ? 14.145 6.525 2.662 1.00 82.88 163 ALA A CA 1
ATOM 1192 C C . ALA A 1 163 ? 13.403 5.616 3.654 1.00 82.88 163 ALA A C 1
ATOM 1194 O O . ALA A 1 163 ? 12.330 5.976 4.133 1.00 82.88 163 ALA A O 1
ATOM 1195 N N . VAL A 1 164 ? 14.003 4.484 4.048 1.00 82.88 164 VAL A N 1
ATOM 1196 C CA . VAL A 1 164 ? 13.435 3.612 5.090 1.00 82.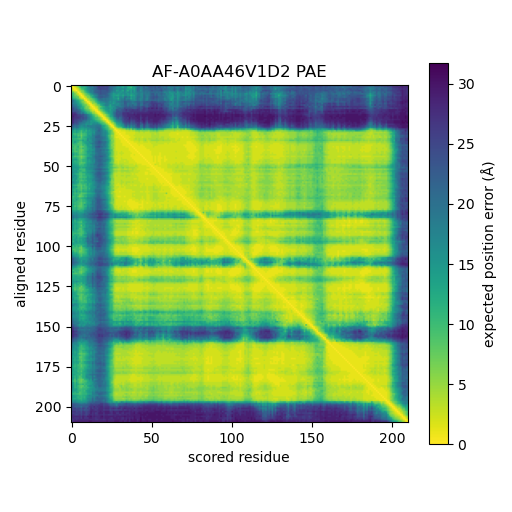88 164 VAL A CA 1
ATOM 1197 C C . VAL A 1 164 ? 13.313 4.341 6.427 1.00 82.88 164 VAL A C 1
ATOM 1199 O O . VAL A 1 164 ? 12.267 4.259 7.076 1.00 82.88 164 VAL A O 1
ATOM 1202 N N . ARG A 1 165 ? 14.354 5.067 6.849 1.00 85.06 165 ARG A N 1
ATOM 1203 C CA . ARG A 1 165 ? 14.328 5.844 8.094 1.00 85.06 165 ARG A CA 1
ATOM 1204 C C . ARG A 1 165 ? 13.236 6.916 8.059 1.00 85.06 165 ARG A C 1
ATOM 1206 O O . ARG A 1 165 ? 12.417 6.947 8.976 1.00 85.06 165 ARG A O 1
ATOM 1213 N N . ALA A 1 166 ? 13.172 7.708 6.989 1.00 89.12 166 ALA A N 1
ATOM 1214 C CA . ALA A 1 166 ? 12.175 8.760 6.807 1.00 89.12 166 ALA A CA 1
ATOM 1215 C C . ALA A 1 166 ? 10.742 8.200 6.787 1.00 89.12 166 ALA A C 1
ATOM 1217 O O . ALA A 1 166 ? 9.852 8.732 7.450 1.00 89.12 166 ALA A O 1
ATOM 1218 N N . THR A 1 167 ? 10.515 7.076 6.099 1.00 90.00 167 THR A N 1
ATOM 1219 C CA . THR A 1 167 ? 9.219 6.382 6.094 1.00 90.00 167 THR A CA 1
ATOM 1220 C C . THR A 1 167 ? 8.817 5.947 7.502 1.00 90.00 167 THR A C 1
ATOM 1222 O O . THR A 1 167 ? 7.691 6.193 7.931 1.00 90.00 167 THR A O 1
ATOM 1225 N N . ARG A 1 168 ? 9.736 5.347 8.268 1.00 90.81 168 ARG A N 1
ATOM 1226 C CA . ARG A 1 168 ? 9.461 4.925 9.652 1.00 90.81 168 ARG A CA 1
ATOM 1227 C C . ARG A 1 168 ? 9.199 6.114 10.575 1.00 90.81 168 ARG A C 1
ATOM 1229 O O . ARG A 1 168 ? 8.320 6.029 11.425 1.00 90.81 168 ARG A O 1
ATOM 1236 N N . GLU A 1 169 ? 9.912 7.222 10.405 1.00 92.12 169 GLU A N 1
ATOM 1237 C CA . GLU A 1 169 ? 9.667 8.468 11.142 1.00 92.12 169 GLU A CA 1
ATOM 1238 C C . GLU A 1 169 ? 8.285 9.054 10.849 1.00 92.12 169 GLU A C 1
ATOM 1240 O O . GLU A 1 169 ? 7.567 9.398 11.788 1.00 92.12 169 GLU A O 1
ATOM 1245 N N . ARG A 1 170 ? 7.859 9.083 9.581 1.00 93.88 170 ARG A N 1
ATOM 1246 C CA . ARG A 1 170 ? 6.499 9.508 9.213 1.00 93.88 170 ARG A CA 1
ATOM 1247 C C . ARG A 1 170 ? 5.434 8.592 9.808 1.00 93.88 170 ARG A C 1
ATOM 1249 O O . ARG A 1 170 ? 4.452 9.083 10.350 1.00 93.88 170 ARG A O 1
ATOM 1256 N N . LEU A 1 171 ? 5.642 7.274 9.793 1.00 94.69 171 LEU A N 1
ATOM 1257 C CA . LEU A 1 171 ? 4.721 6.318 10.424 1.00 94.69 171 LEU A CA 1
ATOM 1258 C C . LEU A 1 171 ? 4.640 6.501 11.950 1.00 94.69 171 LEU A C 1
ATOM 1260 O O . LEU A 1 171 ? 3.554 6.394 12.521 1.00 94.69 171 LEU A O 1
ATOM 1264 N N . ARG A 1 172 ? 5.757 6.821 12.619 1.00 94.81 172 ARG A N 1
ATOM 1265 C CA . ARG A 1 172 ? 5.759 7.193 14.047 1.00 94.81 172 ARG A CA 1
ATOM 1266 C C . ARG A 1 172 ? 4.960 8.469 14.290 1.00 94.81 172 ARG A C 1
ATOM 1268 O O . ARG A 1 172 ? 4.143 8.510 15.206 1.00 94.81 172 ARG A O 1
ATOM 1275 N N . ALA A 1 173 ? 5.185 9.501 13.477 1.00 94.56 173 ALA A N 1
ATOM 1276 C CA . ALA A 1 173 ? 4.460 10.763 13.584 1.00 94.56 173 ALA A CA 1
ATOM 1277 C C . ALA A 1 173 ? 2.953 10.561 13.366 1.00 94.56 173 ALA A C 1
ATOM 1279 O O . ALA A 1 173 ? 2.163 11.045 14.170 1.00 94.56 173 ALA A O 1
ATOM 1280 N N . LEU A 1 174 ? 2.566 9.770 12.361 1.00 96.06 174 LEU A N 1
ATOM 1281 C CA . LEU A 1 174 ? 1.176 9.411 12.076 1.00 96.06 174 LEU A CA 1
ATOM 1282 C C . LEU A 1 174 ? 0.500 8.762 13.285 1.00 96.06 174 LEU A C 1
ATOM 1284 O O . LEU A 1 174 ? -0.560 9.210 13.707 1.00 96.06 174 LEU A O 1
ATOM 1288 N N . ARG A 1 175 ? 1.137 7.750 13.885 1.00 94.50 175 ARG A N 1
ATOM 1289 C CA . ARG A 1 175 ? 0.609 7.080 15.084 1.00 94.50 175 ARG A CA 1
ATOM 1290 C C . ARG A 1 175 ? 0.481 8.026 16.272 1.00 94.50 175 ARG A C 1
ATOM 1292 O O . ARG A 1 175 ? -0.501 7.959 16.998 1.00 94.50 175 ARG A O 1
ATOM 1299 N N . ARG A 1 176 ? 1.472 8.898 16.472 1.00 93.38 176 ARG A N 1
ATOM 1300 C CA . ARG A 1 176 ? 1.499 9.829 17.605 1.00 93.38 176 ARG A CA 1
ATOM 1301 C C . ARG A 1 176 ? 0.442 10.925 17.481 1.00 93.38 176 ARG A C 1
ATOM 1303 O O . ARG A 1 176 ? -0.169 11.280 18.478 1.00 93.38 176 ARG A O 1
ATOM 1310 N N . VAL A 1 177 ? 0.282 11.494 16.288 1.00 95.69 177 VAL A N 1
ATOM 1311 C CA . VAL A 1 177 ? -0.547 12.689 16.059 1.00 95.69 177 VAL A CA 1
ATOM 1312 C C . VAL A 1 177 ? -1.976 12.326 15.646 1.00 95.69 177 VAL A C 1
ATOM 1314 O O . VAL A 1 177 ? -2.897 13.089 15.914 1.00 95.69 177 VAL A O 1
ATOM 1317 N N . HIS A 1 178 ? -2.174 11.172 15.006 1.00 96.31 178 HIS A N 1
ATOM 1318 C CA . HIS A 1 178 ? -3.451 10.776 14.405 1.00 96.31 178 HIS A CA 1
ATOM 1319 C C . HIS A 1 178 ? -3.875 9.346 14.770 1.00 96.31 178 HIS A C 1
ATOM 1321 O O . HIS A 1 178 ? -4.627 8.725 14.022 1.00 96.31 178 HIS A O 1
ATOM 1327 N N . GLY A 1 179 ? -3.395 8.792 15.888 1.00 93.88 179 GLY A N 1
ATOM 1328 C CA . GLY A 1 179 ? -3.708 7.418 16.309 1.00 93.88 179 GLY A CA 1
ATOM 1329 C C . GLY A 1 179 ? -5.189 7.167 16.630 1.00 93.88 179 GLY A C 1
ATOM 1330 O O . GLY A 1 179 ? -5.651 6.033 16.563 1.00 93.88 179 GLY A O 1
ATOM 1331 N N . ASP A 1 180 ? -5.951 8.220 16.918 1.00 94.25 180 ASP A N 1
ATOM 1332 C CA . ASP A 1 180 ? -7.410 8.214 17.071 1.00 94.25 180 ASP A CA 1
ATOM 1333 C C . ASP A 1 180 ? -8.153 8.083 15.726 1.00 94.25 180 ASP A C 1
ATOM 1335 O O . ASP A 1 180 ? -9.281 7.588 15.666 1.00 94.25 180 ASP A O 1
ATOM 1339 N N . ARG A 1 181 ? -7.502 8.491 14.630 1.00 96.62 181 ARG A N 1
ATOM 1340 C CA . ARG A 1 181 ? -8.067 8.525 13.273 1.00 96.62 181 ARG A CA 1
ATOM 1341 C C . ARG A 1 181 ? -7.495 7.463 12.345 1.00 96.62 181 ARG A C 1
ATOM 1343 O O . ARG A 1 181 ? -8.163 7.106 11.377 1.00 96.62 181 ARG A O 1
ATOM 1350 N N . VAL A 1 182 ? -6.276 6.987 12.598 1.00 96.88 182 VAL A N 1
ATOM 1351 C CA . VAL A 1 182 ? -5.543 6.067 11.725 1.00 96.88 182 VAL A CA 1
ATOM 1352 C C . VAL A 1 182 ? -4.924 4.936 12.537 1.00 96.88 182 VAL A C 1
ATOM 1354 O O . VAL A 1 182 ? -3.998 5.134 13.320 1.00 96.88 182 VAL A O 1
ATOM 1357 N N . THR A 1 183 ? -5.390 3.718 12.284 1.00 95.88 183 THR A N 1
ATOM 1358 C CA . THR A 1 183 ? -4.751 2.496 12.777 1.00 95.88 183 THR A CA 1
ATOM 1359 C C . THR A 1 183 ? -3.732 2.018 11.752 1.00 95.88 183 THR A C 1
ATOM 1361 O O . THR A 1 183 ? -4.070 1.807 10.591 1.00 95.88 183 THR A O 1
ATOM 1364 N N . VAL A 1 184 ? -2.478 1.838 12.164 1.00 95.12 184 VAL A N 1
ATOM 1365 C CA . VAL A 1 184 ? -1.388 1.376 11.291 1.00 95.12 184 VAL A CA 1
ATOM 1366 C C . VAL A 1 184 ? -0.998 -0.046 11.680 1.00 95.12 184 VAL A C 1
ATOM 1368 O O . VAL A 1 184 ? -0.883 -0.337 12.868 1.00 95.12 184 VAL A O 1
ATOM 1371 N N . PHE A 1 185 ? -0.756 -0.916 10.700 1.00 93.44 185 PHE A N 1
ATOM 1372 C CA . PHE A 1 185 ? -0.224 -2.259 10.939 1.00 93.44 185 PHE A CA 1
ATOM 1373 C C . PHE A 1 185 ? 0.660 -2.762 9.790 1.00 93.44 185 PHE A C 1
ATOM 1375 O O . PHE A 1 185 ? 0.542 -2.308 8.652 1.00 93.44 185 PHE A O 1
ATOM 1382 N N . SER A 1 186 ? 1.567 -3.692 10.084 1.00 89.81 186 SER A N 1
ATOM 1383 C CA . SER A 1 186 ? 2.533 -4.271 9.145 1.00 89.81 186 SER A CA 1
ATOM 1384 C C . SER A 1 186 ? 2.145 -5.685 8.715 1.00 89.81 186 SER A C 1
ATOM 1386 O O . SER A 1 186 ? 1.604 -6.465 9.497 1.00 89.81 186 SER A O 1
ATOM 1388 N N . ALA A 1 187 ? 2.543 -6.052 7.493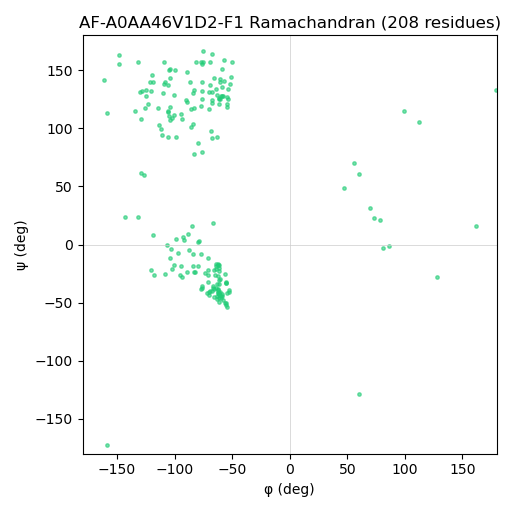 1.00 85.44 187 ALA A N 1
ATOM 1389 C CA . ALA A 1 187 ? 2.425 -7.417 6.976 1.00 85.44 187 ALA A CA 1
ATOM 1390 C C . ALA A 1 187 ? 3.267 -8.444 7.756 1.00 85.44 187 ALA A C 1
ATOM 1392 O O . ALA A 1 187 ? 3.088 -9.648 7.597 1.00 85.44 187 ALA A O 1
ATOM 1393 N N . HIS A 1 188 ? 4.242 -7.980 8.541 1.00 83.25 188 HIS A N 1
ATOM 1394 C CA . HIS A 1 188 ? 5.257 -8.821 9.175 1.00 83.25 188 HIS A CA 1
ATOM 1395 C C . HIS A 1 188 ? 5.228 -8.764 10.708 1.00 83.25 188 HIS A C 1
ATOM 1397 O O . HIS A 1 188 ? 6.125 -9.316 11.343 1.00 83.25 188 HIS A O 1
ATOM 1403 N N . ALA A 1 189 ? 4.220 -8.118 11.303 1.00 84.56 189 ALA A N 1
ATOM 1404 C CA . ALA A 1 189 ? 4.087 -7.976 12.748 1.00 84.56 189 ALA A CA 1
ATOM 1405 C C . ALA A 1 189 ? 2.973 -8.898 13.295 1.00 84.56 189 ALA A C 1
ATOM 1407 O O . ALA A 1 189 ? 1.817 -8.477 13.374 1.00 84.56 189 ALA A O 1
ATOM 1408 N N . PRO A 1 190 ? 3.287 -10.134 13.738 1.00 83.62 190 PRO A N 1
ATOM 1409 C CA . PRO A 1 190 ? 2.272 -11.073 14.231 1.00 83.62 190 PRO A CA 1
ATOM 1410 C C . PRO A 1 190 ? 1.506 -10.543 15.454 1.00 83.62 190 PRO A C 1
ATOM 1412 O O . PRO A 1 190 ? 0.327 -10.837 15.621 1.00 83.62 190 PRO A O 1
ATOM 1415 N N . TRP A 1 191 ? 2.137 -9.704 16.280 1.00 87.75 191 TRP A N 1
ATOM 1416 C CA . TRP A 1 191 ? 1.473 -9.047 17.411 1.00 87.75 191 TRP A CA 1
ATOM 1417 C C . TRP A 1 191 ? 0.402 -8.042 16.980 1.00 87.75 191 TRP A C 1
ATOM 1419 O O . TRP A 1 191 ? -0.624 -7.927 17.643 1.00 87.75 191 TRP A O 1
ATOM 1429 N N . GLU A 1 192 ? 0.628 -7.305 15.890 1.00 88.06 192 GLU A N 1
ATOM 1430 C CA . GLU A 1 192 ? -0.370 -6.366 15.363 1.00 88.06 192 GLU A CA 1
ATOM 1431 C C . GLU A 1 192 ? -1.534 -7.127 14.733 1.00 88.06 192 GLU A C 1
ATOM 1433 O O . GLU A 1 192 ? -2.686 -6.795 14.992 1.00 88.06 192 GLU A O 1
ATOM 1438 N N . TRP A 1 193 ? -1.236 -8.200 13.994 1.00 86.81 193 TRP A N 1
ATOM 1439 C CA . TRP A 1 193 ? -2.253 -9.121 13.490 1.00 86.81 193 TRP A CA 1
ATOM 1440 C C . TRP A 1 193 ? -3.132 -9.674 14.617 1.00 86.81 193 TRP A C 1
ATOM 1442 O O . TRP A 1 193 ? -4.355 -9.579 14.541 1.00 86.81 193 TRP A O 1
ATOM 1452 N N . ALA A 1 194 ? -2.526 -10.194 15.689 1.00 88.38 194 ALA A N 1
ATOM 1453 C CA . ALA A 1 194 ? -3.263 -10.734 16.830 1.00 88.38 194 ALA A CA 1
ATOM 1454 C C . ALA A 1 194 ? -4.181 -9.680 17.476 1.00 88.38 194 ALA A C 1
ATOM 1456 O O . ALA A 1 194 ? -5.345 -9.966 17.747 1.00 88.38 194 ALA A O 1
ATOM 1457 N N . ARG A 1 195 ? -3.704 -8.439 17.655 1.00 88.88 195 ARG A N 1
ATOM 1458 C CA . ARG A 1 195 ? -4.525 -7.334 18.184 1.00 88.88 195 ARG A CA 1
ATOM 1459 C C . ARG A 1 195 ? -5.717 -6.987 17.292 1.00 88.88 195 ARG A C 1
ATOM 1461 O O . ARG A 1 195 ? -6.779 -6.686 17.817 1.00 88.88 195 ARG A O 1
ATOM 1468 N N . LEU A 1 196 ? -5.542 -7.008 15.971 1.00 88.25 196 LEU A N 1
ATOM 1469 C CA . LEU A 1 196 ? -6.579 -6.596 15.017 1.00 88.25 196 LEU A CA 1
ATOM 1470 C C . LEU A 1 196 ? -7.581 -7.702 14.673 1.00 88.25 196 LEU A C 1
ATOM 1472 O O . LEU A 1 196 ? -8.655 -7.406 14.158 1.00 88.25 196 LEU A O 1
ATOM 1476 N N . THR A 1 197 ? -7.231 -8.961 14.927 1.00 86.81 197 THR A N 1
ATOM 1477 C CA . THR A 1 197 ? -8.089 -10.119 14.626 1.00 86.81 197 THR A CA 1
ATOM 1478 C C . THR A 1 197 ? -8.760 -10.720 15.848 1.00 86.81 197 THR A C 1
ATOM 1480 O O . THR A 1 197 ? -9.679 -11.520 15.693 1.00 86.81 197 THR A O 1
ATOM 1483 N N . THR A 1 198 ? -8.347 -10.323 17.052 1.00 81.19 198 THR A N 1
ATOM 1484 C CA . THR A 1 198 ? -9.086 -10.653 18.269 1.00 81.19 198 THR A CA 1
ATOM 1485 C C . THR A 1 198 ? -10.386 -9.844 18.271 1.00 81.19 198 THR A C 1
ATOM 1487 O O . THR A 1 198 ? -10.317 -8.614 18.311 1.00 81.19 198 THR A O 1
ATOM 1490 N N . PRO A 1 199 ? -11.569 -10.485 18.219 1.00 62.47 199 PRO A N 1
ATOM 1491 C CA . PRO A 1 199 ? -12.832 -9.771 18.321 1.00 62.47 199 PRO A CA 1
ATOM 1492 C C . PRO A 1 199 ? -12.880 -9.039 19.661 1.00 62.47 199 PRO A C 1
ATOM 1494 O O . PRO A 1 199 ? -12.681 -9.656 20.709 1.00 62.47 199 PRO A O 1
ATOM 1497 N N . THR A 1 200 ? -13.161 -7.738 19.651 1.00 58.88 200 THR A N 1
ATOM 1498 C CA . THR A 1 200 ? -13.577 -7.056 20.878 1.00 58.88 200 THR A CA 1
ATOM 1499 C C . THR A 1 200 ? -14.866 -7.736 21.348 1.00 58.88 200 THR A C 1
ATOM 1501 O O . THR A 1 200 ? -15.798 -7.826 20.542 1.00 58.88 200 THR A O 1
ATOM 1504 N N . PRO A 1 201 ? -14.955 -8.240 22.594 1.00 45.41 201 PRO A N 1
ATOM 1505 C CA . PRO A 1 201 ? -16.205 -8.787 23.098 1.00 45.41 201 PRO A CA 1
ATOM 1506 C C . PRO A 1 201 ? -17.296 -7.729 22.943 1.00 45.41 201 PRO A C 1
ATOM 1508 O O . PRO A 1 201 ? -17.114 -6.588 23.376 1.00 45.41 201 PRO A O 1
ATOM 1511 N N . LEU A 1 202 ? -18.409 -8.083 22.299 1.00 38.69 202 LEU A N 1
ATOM 1512 C CA . LEU A 1 202 ? -19.594 -7.235 22.354 1.00 38.69 202 LEU A CA 1
ATOM 1513 C C . LEU A 1 202 ? -19.982 -7.097 23.835 1.00 38.69 202 LEU A C 1
ATOM 1515 O O . LEU A 1 202 ? -19.950 -8.107 24.547 1.00 38.69 202 LEU A O 1
ATOM 1519 N N . PRO A 1 203 ? -20.318 -5.889 24.324 1.00 44.75 203 PRO A N 1
ATOM 1520 C CA . PRO A 1 203 ? -20.889 -5.761 25.656 1.00 44.75 203 PRO A CA 1
ATOM 1521 C C . PRO A 1 203 ? -22.101 -6.690 25.740 1.00 44.75 203 PRO A C 1
ATOM 1523 O O . PRO A 1 203 ? -22.899 -6.756 24.800 1.00 44.75 203 PRO A O 1
ATOM 1526 N N . ALA A 1 204 ? -22.198 -7.451 26.834 1.00 52.53 204 ALA A N 1
ATOM 1527 C CA . ALA A 1 204 ? -23.354 -8.304 27.072 1.00 52.53 204 ALA A CA 1
ATOM 1528 C C . ALA A 1 204 ? -24.626 -7.448 26.929 1.00 52.53 204 ALA A C 1
ATOM 1530 O O . ALA A 1 204 ? -24.619 -6.297 27.382 1.00 52.53 204 ALA A O 1
ATOM 1531 N N . PRO A 1 205 ? -25.689 -7.951 26.274 1.00 50.81 205 PRO A N 1
ATOM 1532 C CA . PRO A 1 205 ? -26.942 -7.219 26.221 1.00 50.81 205 PRO A CA 1
ATOM 1533 C C . PRO A 1 205 ? -27.349 -6.886 27.656 1.00 50.81 205 PRO A C 1
ATOM 1535 O O . PRO A 1 205 ? -27.402 -7.779 28.501 1.00 50.81 205 PRO A O 1
ATOM 1538 N N . ALA A 1 206 ? -27.575 -5.600 27.933 1.00 54.25 206 ALA A N 1
ATOM 1539 C CA . ALA A 1 206 ? -28.113 -5.178 29.214 1.00 54.25 206 ALA A CA 1
ATOM 1540 C C . ALA A 1 206 ? -29.410 -5.958 29.438 1.00 54.25 206 ALA A C 1
ATOM 1542 O O . ALA A 1 206 ? -30.335 -5.877 28.623 1.00 54.25 206 ALA A O 1
ATOM 1543 N N . HIS A 1 207 ? -29.450 -6.768 30.495 1.00 49.34 207 HIS A N 1
ATOM 1544 C CA . HIS A 1 207 ? -30.690 -7.398 30.903 1.00 49.34 207 HIS A CA 1
ATOM 1545 C C . HIS A 1 207 ? -31.668 -6.275 31.269 1.00 49.34 207 HIS A C 1
ATOM 1547 O O . HIS A 1 207 ? -31.312 -5.402 32.061 1.00 49.34 207 HIS A O 1
ATOM 1553 N N . PRO A 1 208 ? -32.878 -6.240 30.689 1.00 47.50 208 PRO A N 1
ATOM 1554 C CA . PRO A 1 208 ? -33.897 -5.315 31.152 1.00 47.50 208 PRO A CA 1
ATOM 1555 C C . PRO A 1 208 ? -34.331 -5.768 32.553 1.00 47.50 208 PRO A C 1
ATOM 1557 O O . PRO A 1 208 ? -35.115 -6.709 32.665 1.00 47.50 208 PRO A O 1
ATOM 1560 N N . GLY A 1 209 ? -33.787 -5.151 33.609 1.00 58.12 209 GLY A N 1
ATOM 1561 C CA . GLY A 1 209 ? -34.209 -5.461 34.979 1.00 58.12 209 GLY A CA 1
ATOM 1562 C C . GLY A 1 209 ? -33.316 -5.077 36.167 1.00 58.12 209 GLY A C 1
ATOM 1563 O O . GLY A 1 209 ? -33.596 -5.615 37.234 1.00 58.12 209 GLY A O 1
ATOM 1564 N N . ASP A 1 210 ? -32.321 -4.191 36.032 1.00 43.09 210 ASP A N 1
ATOM 1565 C CA . ASP A 1 210 ? -31.647 -3.555 37.189 1.00 43.09 210 ASP A CA 1
ATOM 1566 C C . ASP A 1 210 ? -32.170 -2.128 37.426 1.00 43.09 210 ASP A C 1
ATOM 1568 O O . ASP A 1 210 ? -32.364 -1.398 36.421 1.00 43.09 210 ASP A O 1
#

Secondary structure (DSSP, 8-state):
--B----TTS--PPPPSS----S-----SGGG-TT-EEEE-HHHHHHHH-TTSTTHHHHHHHS-HHHHTT--EEEE-EE-TT-EETTEES-EE-TT-SS-EEEEE-TTSSSS-EEEEEE-TTS-EEEE-TTS-SSTHHHHSSS----GGGGGGSGGG-S-HHHHHHHHHHHHHHHHHHTTTEEEE-TT-HHHHHHHHSPPPPPPPPPTT-

Mean predicted aligned error: 10.33 Å

pLDDT: mean 76.79, std 20.28, range [28.89, 96.88]

Foldseek 3Di:
DAD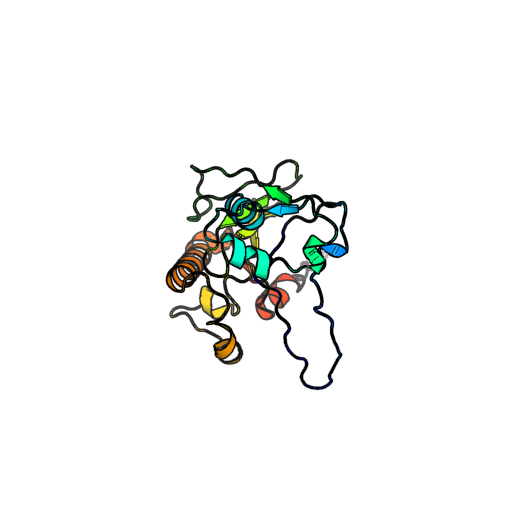EADQLLAQDDDDPPDDDDPDDRPDPCLLVCLPHEYEAAPQLVCLCPPPPPPQVVVSVVSCDCSNPVSPHNYDYFAWDQPDDDQNFGTWGWHPDDPWTWIFTAQAWQGGGHTWIWTQDPVRAIETANEVLAQECQLQADVVRDDDPVCVVVPPPGTPDPVSSNVSSVSSNVCCVPPVVRYHYDYPRYVVSVVVVPPDDDDPDPPDPDD

Solvent-accessible surface area (backbone atoms only — not comparable to full-atom values): 12361 Å² total; per-residue (Å²): 120,75,47,72,67,76,75,49,71,64,83,71,89,74,80,67,93,74,78,92,74,88,88,73,80,85,66,68,75,57,61,81,44,54,87,22,51,30,37,36,42,53,61,29,41,42,20,62,74,31,88,85,36,94,41,15,68,67,38,46,74,41,49,41,68,70,54,50,71,65,61,57,45,75,38,63,29,53,64,40,82,85,44,64,58,86,90,37,61,52,29,16,40,51,82,95,55,98,53,59,39,35,35,36,63,38,44,13,50,34,68,46,37,50,18,46,33,39,46,48,97,87,71,33,34,42,32,42,42,35,70,64,51,52,40,66,39,50,48,74,40,89,75,62,39,78,54,77,94,54,62,89,69,60,79,93,50,53,71,33,74,64,41,34,50,53,38,38,51,51,53,26,48,36,47,73,78,36,47,92,47,36,48,76,41,42,77,56,20,68,68,52,49,52,63,75,67,52,78,74,78,74,77,74,79,79,71,93,83,128